Protein AF-A0A9D5GUN2-F1 (afdb_monomer)

Radius of gyration: 30.22 Å; Cα contacts (8 Å, |Δi|>4): 415; chains: 1; bounding box: 112×36×72 Å

Nearest PDB structures (foldseek):
  4fva-assembly4_D  TM=3.667E-01  e=6.840E+00  Caenorhabditis elegans
  5j3z-assembly2_B  TM=2.922E-01  e=8.217E+00  Mus musculus
  3q2b-assembly1_A  TM=2.161E-01  e=3.711E+00  Plasmodium falciparum HB3
  6gzu-assembly1_A  TM=2.449E-01  e=6.840E+00  Chlamydia abortus

Foldseek 3Di:
DDDDDDDDDDDPPFAKDKDKDQLCVLDPVLLVVLLVVDPCLPFVNVCLLVVVDPDSVCQCCPCVHSNVDMDIDIDGPVCVVVPDSVNSNVVSNVVVVVVVVVSVVQDQPDAFALEDEDDDPPVLDDDDDDDFDCDDQLNDKLCRHPQPPSVVDQQLPDPQEPDRIDRDDSQVSVVVVVCVVCVVLLVVFFPHWHKYQRPVSDWTAFRPRRDIDGARIWIWTATDDPRRLEIEIEGAHADDPVVCPVCVVVQVRQQCSQVRRDYDPPDPRHDYTYGYAQYDDPDDPSPVRRVVCCCVPRRVD

Solvent-accessible surface area (backbone atoms only — not comparable to full-atom values): 17478 Å² total; per-residue (Å²): 133,85,86,83,89,80,78,81,79,71,78,76,90,70,70,69,44,77,48,80,40,52,58,60,78,63,36,68,69,41,53,48,56,37,32,71,74,34,70,68,55,34,52,79,49,36,35,76,80,37,77,87,56,90,47,57,68,49,47,50,63,34,60,95,46,43,41,60,41,68,46,80,48,75,36,41,65,69,55,69,77,61,62,48,72,66,58,49,27,55,53,47,41,52,53,49,53,52,48,50,52,52,47,59,74,70,50,67,90,48,53,24,71,45,68,50,76,91,72,62,63,74,81,44,59,64,96,74,90,81,88,78,59,74,65,69,55,40,34,25,47,45,84,67,43,85,59,88,69,44,80,78,52,72,51,61,77,36,86,36,41,82,48,67,65,50,66,38,45,64,46,51,52,53,48,53,52,52,51,57,76,42,40,71,62,47,61,72,53,25,73,40,60,39,45,37,75,30,91,74,44,52,76,47,42,33,68,84,62,30,51,78,43,62,50,54,30,38,38,41,38,26,34,43,73,98,46,47,44,34,33,40,40,37,39,35,40,57,46,59,85,90,61,43,92,85,45,54,69,56,47,55,42,22,64,43,30,55,81,51,56,37,66,64,89,84,50,94,81,53,48,78,46,55,35,32,49,53,44,36,37,95,58,70,68,50,21,52,52,21,50,55,48,45,41,55,72,68,69,72,107

Mean predicted aligned error: 14.76 Å

Structure (mmCIF, N/CA/C/O backbone):
data_AF-A0A9D5GUN2-F1
#
_entry.id   AF-A0A9D5GUN2-F1
#
loop_
_atom_site.group_PDB
_atom_site.id
_atom_site.type_symbol
_atom_site.label_atom_id
_atom_site.label_alt_id
_atom_site.label_comp_id
_atom_site.label_asym_id
_atom_site.label_en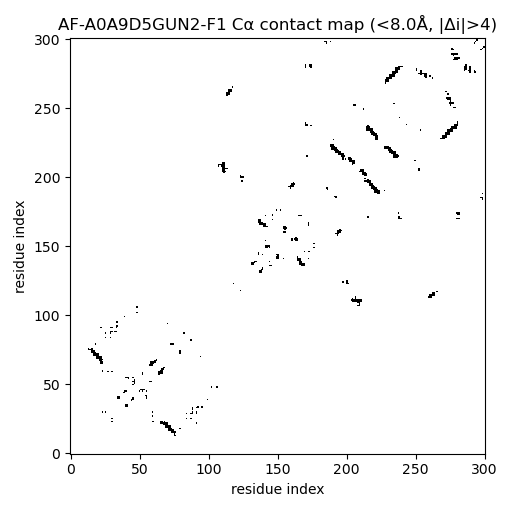tity_id
_atom_site.label_seq_id
_atom_site.pdbx_PDB_ins_code
_atom_site.Cartn_x
_atom_site.Cartn_y
_atom_site.Cartn_z
_atom_site.occupancy
_atom_site.B_iso_or_equiv
_atom_site.auth_seq_id
_atom_site.auth_comp_id
_atom_site.auth_asym_id
_atom_site.auth_atom_id
_atom_site.pdbx_PDB_model_num
ATOM 1 N N . ALA A 1 1 ? 83.223 -11.215 -42.304 1.00 36.25 1 ALA A N 1
ATOM 2 C CA . ALA A 1 1 ? 82.675 -10.290 -43.310 1.00 36.25 1 ALA A CA 1
ATOM 3 C C . ALA A 1 1 ? 81.163 -10.230 -43.120 1.00 36.25 1 ALA A C 1
ATOM 5 O O . ALA A 1 1 ? 80.550 -11.285 -43.099 1.00 36.25 1 ALA A O 1
ATOM 6 N N . PHE A 1 2 ? 80.662 -9.022 -42.832 1.00 30.98 2 PHE A N 1
ATOM 7 C CA . PHE A 1 2 ? 79.315 -8.447 -43.028 1.00 30.98 2 PHE A CA 1
ATOM 8 C C . PHE A 1 2 ? 78.184 -9.420 -43.417 1.00 30.98 2 PHE A C 1
ATOM 10 O O . PHE A 1 2 ? 78.306 -10.115 -44.414 1.00 30.98 2 PHE A O 1
ATOM 17 N N . GLY A 1 3 ? 77.107 -9.545 -42.632 1.00 30.73 3 GLY A N 1
ATOM 18 C CA . GLY A 1 3 ? 75.924 -8.655 -42.658 1.00 30.73 3 GLY A CA 1
ATOM 19 C C . GLY A 1 3 ? 74.771 -9.402 -43.366 1.00 30.73 3 GLY A C 1
ATOM 20 O O . GLY A 1 3 ? 75.035 -10.145 -44.295 1.00 30.73 3 GLY A O 1
ATOM 21 N N . GLY A 1 4 ? 73.493 -9.349 -43.001 1.00 30.69 4 GLY A N 1
ATOM 22 C CA . GLY A 1 4 ? 72.752 -8.593 -42.001 1.00 30.69 4 GLY A CA 1
ATOM 23 C C . GLY A 1 4 ? 71.454 -9.346 -41.662 1.00 30.69 4 GLY A C 1
ATOM 24 O O . GLY A 1 4 ? 71.113 -10.339 -42.302 1.00 30.69 4 GLY A O 1
ATOM 25 N N . GLY A 1 5 ? 70.786 -8.916 -40.595 1.00 35.88 5 GLY A N 1
ATOM 26 C CA . GLY A 1 5 ? 69.644 -9.624 -40.024 1.00 35.88 5 GLY A CA 1
ATOM 27 C C . GLY A 1 5 ? 68.294 -9.325 -40.669 1.00 35.88 5 GLY A C 1
ATOM 28 O O . GLY A 1 5 ? 68.140 -8.366 -41.416 1.00 35.88 5 GLY A O 1
ATOM 29 N N . GLN A 1 6 ? 67.305 -10.103 -40.236 1.00 36.72 6 GLN A N 1
ATOM 30 C CA . GLN A 1 6 ? 66.030 -9.602 -39.727 1.00 36.72 6 GLN A CA 1
ATOM 31 C C . GLN A 1 6 ? 65.620 -10.506 -38.552 1.00 36.72 6 GLN A C 1
ATOM 33 O O . GLN A 1 6 ? 65.519 -11.716 -38.746 1.00 36.72 6 GLN A O 1
ATOM 38 N N . PRO A 1 7 ? 65.423 -9.974 -37.334 1.00 43.25 7 PRO A N 1
ATOM 39 C CA . PRO A 1 7 ? 64.651 -10.665 -36.317 1.00 43.25 7 PRO A CA 1
ATOM 40 C C . PRO A 1 7 ? 63.160 -10.514 -36.632 1.00 43.25 7 PRO A C 1
ATOM 42 O O . PRO A 1 7 ? 62.722 -9.464 -37.109 1.00 43.25 7 PRO A O 1
ATOM 45 N N . ASP A 1 8 ? 62.415 -11.582 -36.360 1.00 41.88 8 ASP A N 1
ATOM 46 C CA . ASP A 1 8 ? 60.959 -11.654 -36.417 1.00 41.88 8 ASP A CA 1
ATOM 47 C C . ASP A 1 8 ? 60.299 -10.368 -35.912 1.00 41.88 8 ASP A C 1
ATOM 49 O O . ASP A 1 8 ? 60.511 -9.920 -34.781 1.00 41.88 8 ASP A O 1
ATOM 53 N N . THR A 1 9 ? 59.461 -9.774 -36.758 1.00 39.44 9 THR A N 1
ATOM 54 C CA . THR A 1 9 ? 58.562 -8.697 -36.362 1.00 39.44 9 THR A CA 1
ATOM 55 C C . THR A 1 9 ? 57.605 -9.223 -35.296 1.00 39.44 9 THR A C 1
ATOM 57 O O . THR A 1 9 ? 56.687 -9.987 -35.601 1.00 39.44 9 THR A O 1
ATOM 60 N N . GLN A 1 10 ? 57.803 -8.791 -34.050 1.00 45.34 10 GLN A N 1
ATOM 61 C CA . GLN A 1 10 ? 56.774 -8.799 -33.012 1.00 45.34 10 GLN A CA 1
ATOM 62 C C . GLN A 1 10 ? 55.453 -8.278 -33.609 1.00 45.34 10 GLN A C 1
ATOM 64 O O . GLN A 1 10 ? 55.471 -7.227 -34.261 1.00 45.34 10 GLN A O 1
ATOM 69 N N . PRO A 1 11 ? 54.307 -8.959 -33.408 1.00 51.03 11 PRO A N 1
ATOM 70 C CA . PRO A 1 11 ? 53.032 -8.389 -33.810 1.00 51.03 11 PRO A CA 1
ATOM 71 C C . PRO A 1 11 ? 52.858 -7.052 -33.074 1.00 51.03 11 PRO A C 1
ATOM 73 O O . PRO A 1 11 ? 53.209 -6.958 -31.893 1.00 51.03 11 PRO A O 1
ATOM 76 N N . PRO A 1 12 ? 52.376 -5.998 -33.752 1.00 52.03 12 PRO A N 1
ATOM 77 C CA . PRO A 1 12 ? 52.251 -4.684 -33.143 1.00 52.03 12 PRO A CA 1
ATOM 78 C C . PRO A 1 12 ? 51.383 -4.795 -31.890 1.00 52.03 12 PRO A C 1
ATOM 80 O O . PRO A 1 12 ? 50.312 -5.404 -31.923 1.00 52.03 12 PRO A O 1
ATOM 83 N N . ASN A 1 13 ? 51.855 -4.202 -30.795 1.00 57.06 13 ASN A N 1
ATOM 84 C CA . ASN A 1 13 ? 51.092 -4.024 -29.569 1.00 57.06 13 ASN A CA 1
ATOM 85 C C . ASN A 1 13 ? 49.865 -3.158 -29.896 1.00 57.06 13 ASN A C 1
ATOM 87 O O . ASN A 1 13 ? 49.953 -1.933 -29.949 1.00 57.06 13 ASN A O 1
ATOM 91 N N . ARG A 1 14 ? 48.749 -3.795 -30.252 1.00 67.94 14 ARG A N 1
ATOM 92 C CA . ARG A 1 14 ? 47.517 -3.110 -30.641 1.00 67.94 14 ARG A CA 1
ATOM 93 C C . ARG A 1 14 ? 46.618 -3.062 -29.426 1.00 67.94 14 ARG A C 1
ATOM 95 O O . ARG A 1 14 ? 46.040 -4.066 -29.029 1.00 67.94 14 ARG A O 1
ATOM 102 N N . GLU A 1 15 ? 46.533 -1.892 -28.817 1.00 86.25 15 GLU A N 1
ATOM 103 C CA . GLU A 1 15 ? 45.625 -1.676 -27.700 1.00 86.25 15 GLU A CA 1
ATOM 104 C C . GLU A 1 15 ? 44.162 -1.737 -28.181 1.00 86.25 15 GLU A C 1
ATOM 106 O O . GLU A 1 15 ? 43.855 -1.270 -29.285 1.00 86.25 15 GLU A O 1
ATOM 111 N N . PRO A 1 16 ? 43.237 -2.309 -27.388 1.00 87.19 16 PRO A N 1
ATOM 112 C CA . PRO A 1 16 ? 41.822 -2.312 -27.728 1.00 87.19 16 PRO A CA 1
ATOM 113 C C . PRO A 1 16 ? 41.247 -0.895 -27.768 1.00 87.19 16 PRO A C 1
ATOM 115 O O . PRO A 1 16 ? 41.393 -0.128 -26.814 1.00 87.19 16 PRO A O 1
ATOM 118 N N . VAL A 1 17 ? 40.512 -0.587 -28.833 1.00 91.69 17 VAL A N 1
ATOM 119 C CA . VAL A 1 17 ? 39.814 0.688 -29.030 1.00 91.69 17 VAL A CA 1
ATOM 120 C C . VAL A 1 17 ? 38.303 0.479 -28.995 1.00 91.69 17 VAL A C 1
ATOM 122 O O . VAL A 1 17 ? 37.818 -0.626 -29.232 1.00 91.69 17 VAL A O 1
ATOM 125 N N . SER A 1 18 ? 37.555 1.539 -28.702 1.00 93.06 18 SER A N 1
ATOM 126 C CA . SER A 1 18 ? 36.092 1.555 -28.799 1.00 93.06 18 SER A CA 1
ATOM 127 C C . SER A 1 18 ? 35.659 2.221 -30.102 1.00 93.06 18 SER A C 1
ATOM 129 O O . SER A 1 18 ? 36.205 3.262 -30.467 1.00 93.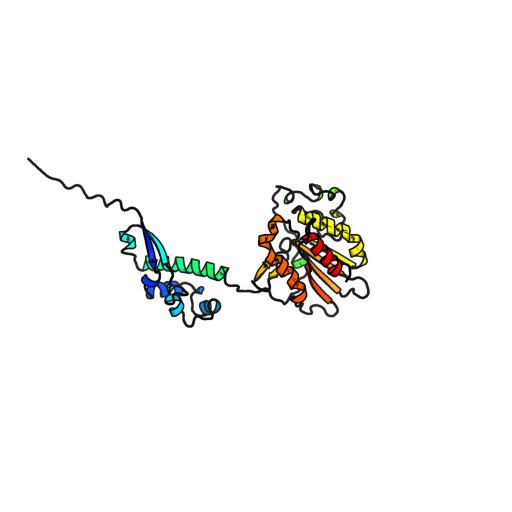06 18 SER A O 1
ATOM 131 N N . ARG A 1 19 ? 34.670 1.646 -30.792 1.00 92.62 19 ARG A N 1
ATOM 132 C CA . ARG A 1 19 ? 34.036 2.248 -31.974 1.00 92.62 19 ARG A CA 1
ATOM 133 C C . ARG A 1 19 ? 32.524 2.088 -31.921 1.00 92.62 19 ARG A C 1
ATOM 135 O O . ARG A 1 19 ? 32.021 1.069 -31.452 1.00 92.62 19 ARG A O 1
ATOM 142 N N . ASP A 1 20 ? 31.831 3.087 -32.447 1.00 93.69 20 ASP A N 1
ATOM 143 C CA . ASP A 1 20 ? 30.381 3.081 -32.572 1.00 93.69 20 ASP A CA 1
ATOM 144 C C . ASP A 1 20 ? 29.961 2.460 -33.902 1.00 93.69 20 ASP A C 1
ATOM 146 O O . ASP A 1 20 ? 30.473 2.815 -34.964 1.00 93.69 20 ASP A O 1
ATOM 150 N N . PHE A 1 21 ? 29.001 1.545 -33.836 1.00 92.56 21 PHE A N 1
ATOM 151 C CA . PHE A 1 21 ? 28.404 0.896 -34.995 1.00 92.56 21 PHE A CA 1
ATOM 152 C C . PHE A 1 21 ? 26.898 1.104 -34.970 1.00 92.56 21 PHE A C 1
ATOM 154 O O . PHE A 1 21 ? 26.253 0.869 -33.945 1.00 92.56 21 PHE A O 1
ATOM 161 N N . LYS A 1 22 ? 26.308 1.491 -36.104 1.00 92.94 22 LYS A N 1
ATOM 162 C CA . LYS A 1 22 ? 24.853 1.422 -36.240 1.00 92.94 22 LYS A CA 1
ATOM 163 C C . LYS A 1 22 ? 24.456 -0.032 -36.379 1.00 92.94 22 LYS A C 1
ATOM 165 O O . LYS A 1 22 ? 25.019 -0.765 -37.191 1.00 92.94 22 LYS A O 1
ATOM 170 N N . LEU A 1 23 ? 23.452 -0.448 -35.620 1.00 91.38 23 LEU A N 1
ATOM 171 C CA . LEU A 1 23 ? 23.030 -1.843 -35.617 1.00 91.38 23 LEU A CA 1
ATOM 172 C C . LEU A 1 23 ? 22.528 -2.283 -37.003 1.00 91.38 23 LEU A C 1
ATOM 174 O O . LEU A 1 23 ? 22.755 -3.415 -37.421 1.00 91.38 23 LEU A O 1
ATOM 178 N N . THR A 1 24 ? 21.929 -1.358 -37.761 1.00 91.50 24 THR A N 1
ATOM 179 C CA . THR A 1 24 ? 21.493 -1.561 -39.152 1.00 91.50 24 THR A CA 1
ATOM 180 C C . THR A 1 24 ? 22.620 -1.977 -40.099 1.00 91.50 24 THR A C 1
ATOM 182 O O . THR A 1 24 ? 22.364 -2.700 -41.064 1.00 91.50 24 THR A O 1
ATOM 185 N N . ASP A 1 25 ? 23.864 -1.583 -39.812 1.00 91.94 25 ASP A N 1
ATOM 186 C CA . ASP A 1 25 ? 25.030 -1.861 -40.659 1.00 91.94 25 ASP A CA 1
ATOM 187 C C . ASP A 1 25 ? 25.500 -3.320 -40.529 1.00 91.94 25 ASP A C 1
ATOM 189 O O . ASP A 1 25 ? 26.285 -3.816 -41.341 1.00 91.94 25 ASP A O 1
ATOM 193 N N . PHE A 1 26 ? 24.987 -4.061 -39.540 1.00 92.19 26 PHE A N 1
ATOM 194 C CA . PHE A 1 26 ? 25.256 -5.495 -39.401 1.00 92.19 26 PHE A CA 1
ATOM 195 C C . PHE A 1 26 ? 24.521 -6.340 -40.447 1.00 92.19 26 PHE A C 1
ATOM 197 O O . PHE A 1 26 ? 24.881 -7.498 -40.666 1.00 92.19 26 PHE A O 1
ATOM 204 N N . GLY A 1 27 ? 23.559 -5.738 -41.148 1.00 91.44 27 GLY A N 1
ATOM 205 C CA . GLY A 1 27 ? 22.837 -6.339 -42.258 1.00 91.44 27 GLY A CA 1
ATOM 206 C C . GLY A 1 27 ? 21.530 -7.000 -41.829 1.00 91.44 27 GLY A C 1
ATOM 207 O O . GLY A 1 27 ? 21.420 -7.621 -40.772 1.00 91.44 27 GLY A O 1
ATOM 208 N N . ARG A 1 28 ? 20.520 -6.905 -42.701 1.00 90.56 28 ARG A N 1
ATOM 209 C CA . ARG A 1 28 ? 19.159 -7.396 -42.424 1.00 90.56 28 ARG A CA 1
ATOM 210 C C . ARG A 1 28 ? 19.100 -8.886 -42.097 1.00 90.56 28 ARG A C 1
ATOM 212 O O . ARG A 1 28 ? 18.311 -9.264 -41.248 1.00 90.56 28 ARG A O 1
ATOM 219 N N . ALA A 1 29 ? 19.926 -9.710 -42.743 1.00 92.62 29 ALA A N 1
ATOM 220 C CA . ALA A 1 29 ? 19.955 -11.148 -42.483 1.00 92.62 29 ALA A CA 1
ATOM 221 C C . ALA A 1 29 ? 20.411 -11.463 -41.050 1.00 92.62 29 ALA A C 1
ATOM 223 O O . ALA A 1 29 ? 19.818 -12.307 -40.394 1.00 92.62 29 ALA A O 1
ATOM 224 N N . VAL A 1 30 ? 21.420 -10.748 -40.539 1.00 94.56 30 VAL A N 1
ATOM 225 C CA . VAL A 1 30 ? 21.907 -10.930 -39.163 1.00 94.56 30 VAL A CA 1
ATOM 226 C C . VAL A 1 30 ? 20.853 -10.476 -38.155 1.00 94.56 30 VAL A C 1
ATOM 228 O O . VAL A 1 30 ? 20.565 -11.205 -37.212 1.00 94.56 30 VAL A O 1
ATOM 231 N N . LEU A 1 31 ? 20.248 -9.304 -38.371 1.00 93.81 31 LEU A N 1
ATOM 232 C CA . LEU A 1 31 ? 19.215 -8.766 -37.478 1.00 93.81 31 LEU A CA 1
ATOM 233 C C . LEU A 1 31 ? 17.935 -9.607 -37.495 1.00 93.81 31 LEU A C 1
ATOM 235 O O . LEU A 1 31 ? 17.356 -9.832 -36.440 1.00 93.81 31 LEU A O 1
ATOM 239 N N . GLY A 1 32 ? 17.535 -10.108 -38.668 1.00 92.62 32 GLY A N 1
ATOM 240 C CA . GLY A 1 32 ? 16.417 -11.039 -38.814 1.00 92.62 32 GLY A CA 1
ATOM 241 C C . GLY A 1 32 ? 16.652 -12.316 -38.014 1.00 92.62 32 GLY A C 1
ATOM 242 O O . GLY A 1 32 ? 15.869 -12.620 -37.125 1.00 92.62 32 GLY A O 1
ATOM 243 N N . THR A 1 33 ? 17.796 -12.979 -38.215 1.00 94.88 33 THR A N 1
ATOM 244 C CA . THR A 1 33 ? 18.171 -14.170 -37.434 1.00 94.88 33 THR A CA 1
ATOM 245 C C . THR A 1 33 ? 18.230 -13.891 -35.928 1.00 94.88 33 THR A C 1
ATOM 247 O O . THR A 1 33 ? 17.834 -14.734 -35.127 1.00 94.88 33 THR A O 1
ATOM 250 N N . ALA A 1 34 ? 18.718 -12.715 -35.519 1.00 94.75 34 ALA A N 1
ATOM 251 C CA . ALA A 1 34 ? 18.773 -12.326 -34.111 1.00 94.75 34 ALA A CA 1
ATOM 252 C C . ALA A 1 34 ? 17.373 -12.164 -33.494 1.00 94.75 34 ALA A C 1
ATOM 254 O O . ALA A 1 34 ? 17.167 -12.572 -32.353 1.00 94.75 34 ALA A O 1
ATOM 255 N N . MET A 1 35 ? 16.432 -11.580 -34.243 1.00 94.25 35 MET A N 1
ATOM 256 C CA . MET A 1 35 ? 15.035 -11.426 -33.831 1.00 94.25 35 MET A CA 1
ATOM 257 C C . MET A 1 35 ? 14.295 -12.763 -33.817 1.00 94.25 35 MET A C 1
ATOM 259 O O . MET A 1 35 ? 13.606 -13.055 -32.848 1.00 94.25 35 MET A O 1
ATOM 263 N N . ASP A 1 36 ? 14.472 -13.601 -34.839 1.00 92.44 36 ASP A N 1
ATOM 264 C CA . ASP A 1 36 ? 13.799 -14.902 -34.934 1.00 92.44 36 ASP A CA 1
ATOM 265 C C . ASP A 1 36 ? 14.200 -15.843 -33.788 1.00 92.44 36 ASP A C 1
ATOM 267 O O . ASP A 1 36 ? 13.390 -16.648 -33.333 1.00 92.44 36 ASP A O 1
ATOM 271 N N . ALA A 1 37 ? 15.429 -15.706 -33.279 1.00 91.69 37 ALA A N 1
ATOM 272 C CA . ALA A 1 37 ? 15.938 -16.470 -32.142 1.00 91.69 37 ALA A CA 1
ATOM 273 C C . ALA A 1 37 ? 15.308 -16.095 -30.784 1.00 91.69 37 ALA A C 1
ATOM 275 O O . ALA A 1 37 ? 15.617 -16.743 -29.783 1.00 91.69 37 ALA A O 1
ATOM 276 N N . ASN A 1 38 ? 14.475 -15.051 -30.716 1.00 89.19 38 ASN A N 1
ATOM 277 C CA . ASN A 1 38 ? 13.824 -14.606 -29.488 1.00 89.19 38 ASN A CA 1
ATOM 278 C C . ASN A 1 38 ? 12.343 -14.292 -29.740 1.00 89.19 38 ASN A C 1
ATOM 280 O O . ASN A 1 38 ? 12.009 -13.304 -30.396 1.00 89.19 38 ASN A O 1
ATOM 284 N N . ASP A 1 39 ? 11.463 -15.095 -29.138 1.00 89.25 39 ASP A N 1
ATOM 285 C CA . ASP A 1 39 ? 10.010 -15.013 -29.304 1.00 89.25 39 ASP A CA 1
ATOM 286 C C . ASP A 1 39 ? 9.444 -13.608 -29.047 1.00 89.25 39 ASP A C 1
ATOM 288 O O . ASP A 1 39 ? 8.482 -13.210 -29.702 1.00 89.25 39 ASP A O 1
ATOM 292 N N . PHE A 1 40 ? 10.044 -12.811 -28.153 1.00 87.12 40 PHE A N 1
ATOM 293 C CA . PHE A 1 40 ? 9.620 -11.427 -27.906 1.00 87.12 40 PHE A CA 1
ATOM 294 C C . PHE A 1 40 ? 9.600 -10.579 -29.190 1.00 87.12 40 PHE A C 1
ATOM 296 O O . PHE A 1 40 ? 8.712 -9.746 -29.379 1.00 87.12 40 PHE A O 1
ATOM 303 N N . PHE A 1 41 ? 10.555 -10.814 -30.094 1.00 91.31 41 PHE A N 1
ATOM 304 C CA . PHE A 1 41 ? 10.712 -10.068 -31.341 1.00 91.31 41 PHE A CA 1
ATOM 305 C C . PHE A 1 41 ? 9.927 -10.661 -32.517 1.00 91.31 41 PHE A C 1
ATOM 307 O O . PHE A 1 41 ? 9.967 -10.112 -33.622 1.00 91.31 41 PHE A O 1
ATOM 314 N N . HIS A 1 42 ? 9.169 -11.741 -32.310 1.00 90.94 42 HIS A N 1
ATOM 315 C CA . HIS A 1 42 ? 8.225 -12.216 -33.318 1.00 90.94 42 HIS A CA 1
ATOM 316 C C . HIS A 1 42 ? 7.093 -11.203 -33.482 1.00 90.94 42 HIS A C 1
ATOM 318 O O . HIS A 1 42 ? 6.624 -10.599 -32.518 1.00 90.94 42 HIS A O 1
ATOM 324 N N . PHE A 1 43 ? 6.619 -11.017 -34.716 1.00 87.62 43 PHE A N 1
ATOM 325 C CA . PHE A 1 43 ? 5.702 -9.920 -35.040 1.00 87.62 43 PHE A CA 1
ATOM 326 C C . PHE A 1 43 ? 4.421 -9.902 -34.191 1.00 87.62 43 PHE A C 1
ATOM 328 O O . PHE A 1 43 ? 3.961 -8.833 -33.795 1.00 87.62 43 PHE A O 1
ATOM 335 N N . VAL A 1 44 ? 3.866 -11.081 -33.891 1.00 84.25 44 VAL A N 1
ATOM 336 C CA . VAL A 1 44 ? 2.669 -11.223 -33.048 1.00 84.25 44 VAL A CA 1
ATOM 337 C C . VAL A 1 44 ? 2.894 -10.609 -31.664 1.00 84.25 44 VAL A C 1
ATOM 339 O O . VAL A 1 44 ? 2.029 -9.884 -31.183 1.00 84.25 44 VAL A O 1
ATOM 342 N N . ASN A 1 45 ? 4.069 -10.833 -31.072 1.00 81.25 45 ASN A N 1
ATOM 343 C CA . ASN A 1 45 ? 4.422 -10.334 -29.745 1.00 81.25 45 ASN A CA 1
ATOM 344 C C . ASN A 1 45 ? 4.831 -8.858 -29.789 1.00 81.25 45 ASN A C 1
ATOM 346 O O . ASN A 1 45 ? 4.355 -8.068 -28.979 1.00 81.25 45 ASN A O 1
ATOM 350 N N . LEU A 1 46 ? 5.613 -8.443 -30.792 1.00 84.38 46 LEU A N 1
ATOM 351 C CA . LEU A 1 46 ? 5.970 -7.033 -30.985 1.00 84.38 46 LEU A CA 1
ATOM 352 C C . LEU A 1 46 ? 4.748 -6.125 -31.098 1.00 84.38 46 LEU A C 1
ATOM 354 O O . LEU A 1 46 ? 4.766 -5.020 -30.567 1.00 84.38 46 LEU A O 1
ATOM 358 N N . ARG A 1 47 ? 3.681 -6.577 -31.763 1.00 80.88 47 ARG A N 1
ATOM 359 C CA . ARG A 1 47 ? 2.450 -5.794 -31.916 1.00 80.88 47 ARG A CA 1
ATOM 360 C C . ARG A 1 47 ? 1.759 -5.507 -30.577 1.00 80.88 47 ARG A C 1
ATOM 362 O O . ARG A 1 47 ? 1.109 -4.471 -30.460 1.00 80.88 47 ARG A O 1
ATOM 369 N N . SER A 1 48 ? 1.918 -6.379 -29.581 1.00 78.19 48 SER A N 1
ATOM 370 C CA . SER A 1 48 ? 1.383 -6.163 -28.230 1.00 78.19 48 SER A CA 1
ATOM 371 C C . SER A 1 48 ? 2.077 -4.998 -27.519 1.00 78.19 48 SER A C 1
ATOM 373 O O . SER A 1 48 ? 1.418 -4.231 -26.825 1.00 78.19 48 SER A O 1
ATOM 375 N N . TYR A 1 49 ? 3.383 -4.823 -27.740 1.00 77.94 49 TYR A N 1
ATOM 376 C CA . TYR A 1 49 ? 4.178 -3.749 -27.128 1.00 77.94 49 TYR A CA 1
ATOM 377 C C . TYR A 1 49 ? 4.246 -2.478 -27.988 1.00 77.94 49 TYR A C 1
ATOM 379 O O . TYR A 1 49 ? 4.377 -1.373 -27.468 1.00 77.94 49 TYR A O 1
ATOM 387 N N . PHE A 1 50 ? 4.120 -2.616 -29.309 1.00 83.00 50 PHE A N 1
ATOM 388 C CA . PHE A 1 50 ? 4.205 -1.529 -30.282 1.00 83.00 50 PHE A CA 1
ATOM 389 C C . PHE A 1 50 ? 2.985 -1.553 -31.224 1.00 83.00 50 PHE A C 1
ATOM 391 O O . PHE A 1 50 ? 3.097 -1.996 -32.368 1.00 83.00 50 PHE A O 1
ATOM 398 N N . PRO A 1 51 ? 1.810 -1.042 -30.801 1.00 78.00 51 PRO A N 1
ATOM 399 C CA . PRO A 1 51 ? 0.558 -1.181 -31.561 1.00 78.00 51 PRO A CA 1
ATOM 400 C C . PRO A 1 51 ? 0.557 -0.499 -32.936 1.00 78.00 51 PRO A C 1
ATOM 402 O O . PRO A 1 51 ? -0.218 -0.874 -33.813 1.00 78.00 51 PRO A O 1
ATOM 405 N N . GLN A 1 52 ? 1.419 0.506 -33.122 1.00 81.31 52 GLN A N 1
ATOM 406 C CA . GLN A 1 52 ? 1.587 1.246 -34.380 1.00 81.31 52 GLN A CA 1
ATOM 407 C C . GLN A 1 52 ? 2.529 0.540 -35.375 1.00 81.31 52 GLN A C 1
ATOM 409 O O . GLN A 1 52 ? 2.730 1.025 -36.488 1.00 81.31 52 GLN A O 1
ATOM 414 N N . LEU A 1 53 ? 3.127 -0.593 -34.990 1.00 85.62 53 LEU A N 1
ATOM 415 C CA . LEU A 1 53 ? 4.038 -1.354 -35.836 1.00 85.62 53 LEU A CA 1
ATOM 416 C C . LEU A 1 53 ? 3.251 -2.217 -36.836 1.00 85.62 53 LEU A C 1
ATOM 418 O O . LEU A 1 53 ? 2.543 -3.145 -36.445 1.00 85.62 53 LEU A O 1
ATOM 422 N N . ALA A 1 54 ? 3.405 -1.957 -38.137 1.00 86.00 54 ALA A N 1
ATOM 423 C CA . ALA A 1 54 ? 2.670 -2.679 -39.182 1.00 86.00 54 ALA A CA 1
ATOM 424 C C . ALA A 1 54 ? 3.372 -3.966 -39.656 1.00 86.00 54 ALA A C 1
ATOM 426 O O . ALA A 1 54 ? 2.718 -4.844 -40.215 1.00 86.00 54 ALA A O 1
ATOM 427 N N . ALA A 1 55 ? 4.690 -4.089 -39.451 1.00 87.62 55 ALA A N 1
ATOM 428 C CA . ALA A 1 55 ? 5.463 -5.288 -39.791 1.00 87.62 55 ALA A CA 1
ATOM 429 C C . ALA A 1 55 ? 6.761 -5.394 -38.970 1.00 87.62 55 ALA A C 1
ATOM 431 O O . ALA A 1 55 ? 7.364 -4.378 -38.626 1.00 87.62 55 ALA A O 1
ATOM 432 N N . ALA A 1 56 ? 7.269 -6.614 -38.749 1.00 86.12 56 ALA A N 1
ATOM 433 C CA . ALA A 1 56 ? 8.555 -6.832 -38.067 1.00 86.12 56 ALA A CA 1
ATOM 434 C C . ALA A 1 56 ? 9.741 -6.161 -38.785 1.00 86.12 56 ALA A C 1
ATOM 436 O O . ALA A 1 56 ? 10.660 -5.658 -38.146 1.00 86.12 56 ALA A O 1
ATOM 437 N N . SER A 1 57 ? 9.698 -6.066 -40.117 1.00 87.25 57 SER A N 1
ATOM 438 C CA . SER A 1 57 ? 10.724 -5.358 -40.891 1.00 87.25 57 SER A CA 1
ATOM 439 C C . SER A 1 57 ? 10.809 -3.869 -40.541 1.00 87.25 57 SER A C 1
ATOM 441 O O . SER A 1 57 ? 11.907 -3.313 -40.548 1.00 87.25 57 SER A O 1
ATOM 443 N N . GLN A 1 58 ? 9.690 -3.233 -40.170 1.00 89.94 58 GLN A N 1
ATOM 444 C CA . GLN A 1 58 ? 9.676 -1.832 -39.742 1.00 89.94 58 GLN A CA 1
ATOM 445 C C . GLN A 1 58 ? 10.416 -1.634 -38.420 1.00 89.94 58 GLN A C 1
ATOM 447 O O . GLN A 1 58 ? 11.081 -0.613 -38.259 1.00 89.94 58 GLN A O 1
ATOM 452 N N . PHE A 1 59 ? 10.372 -2.621 -37.521 1.00 89.81 59 PHE A N 1
ATOM 453 C CA . PHE A 1 59 ? 11.089 -2.575 -36.246 1.00 89.81 59 PHE A CA 1
ATOM 454 C C . PHE A 1 59 ? 12.605 -2.484 -36.461 1.00 89.81 59 PHE A C 1
ATOM 456 O O . PHE A 1 59 ? 13.294 -1.782 -35.729 1.00 89.81 59 PHE A O 1
ATOM 463 N N . ILE A 1 60 ? 13.112 -3.130 -37.518 1.00 89.81 60 ILE A N 1
ATOM 464 C CA . ILE A 1 60 ? 14.522 -3.070 -37.922 1.00 89.81 60 ILE A CA 1
ATOM 465 C C . ILE A 1 60 ? 14.853 -1.741 -38.613 1.00 89.81 60 ILE A C 1
ATOM 467 O O . ILE A 1 60 ? 15.917 -1.170 -38.387 1.00 89.81 60 ILE A O 1
ATOM 471 N N . THR A 1 61 ? 13.980 -1.263 -39.504 1.00 85.62 61 THR A N 1
ATOM 472 C CA . THR A 1 61 ? 14.336 -0.181 -40.438 1.00 85.62 61 THR A CA 1
ATOM 473 C C . THR A 1 61 ? 13.985 1.224 -39.966 1.00 85.62 61 THR A C 1
ATOM 475 O O . THR A 1 61 ? 14.600 2.179 -40.431 1.00 85.62 61 THR A O 1
ATOM 478 N N . PHE A 1 62 ? 12.972 1.392 -39.115 1.00 88.31 62 PHE A N 1
ATOM 479 C CA . PHE A 1 62 ? 12.507 2.725 -38.731 1.00 88.31 62 PHE A CA 1
ATOM 480 C C . PHE A 1 62 ? 13.345 3.291 -37.588 1.00 88.31 62 PHE A C 1
ATOM 482 O O . PHE A 1 62 ? 13.643 2.602 -36.614 1.00 88.31 62 PHE A O 1
ATOM 489 N N . GLY A 1 63 ? 13.679 4.581 -37.687 1.00 84.75 63 GLY A N 1
ATOM 490 C CA . GLY A 1 63 ? 14.481 5.289 -36.684 1.00 84.75 63 GLY A CA 1
ATOM 491 C C . GLY A 1 63 ? 13.822 5.382 -35.305 1.00 84.75 63 GLY A C 1
ATOM 492 O O . GLY A 1 63 ? 14.530 5.509 -34.316 1.00 84.75 63 GLY A O 1
ATOM 493 N N . ALA A 1 64 ? 12.494 5.264 -35.224 1.00 82.94 64 ALA A N 1
ATOM 494 C CA . ALA A 1 64 ? 11.768 5.188 -33.954 1.00 82.94 64 ALA A CA 1
ATOM 495 C C . ALA A 1 64 ? 12.010 3.870 -33.183 1.00 82.94 64 ALA A C 1
ATOM 497 O O . ALA A 1 64 ? 11.635 3.773 -32.019 1.00 82.94 64 ALA A O 1
ATOM 498 N N . TYR A 1 65 ? 12.617 2.867 -33.829 1.00 87.06 65 TYR A N 1
ATOM 499 C CA . TYR A 1 65 ? 12.924 1.549 -33.270 1.00 87.06 65 TYR A CA 1
ATOM 500 C C . TYR A 1 65 ? 14.425 1.244 -33.450 1.00 87.06 65 TYR A C 1
ATOM 502 O O . TYR A 1 65 ? 15.265 2.103 -33.187 1.00 87.06 65 TYR A O 1
ATOM 510 N N . LEU A 1 66 ? 14.800 0.051 -33.934 1.00 87.69 66 LEU A N 1
ATOM 511 C CA . LEU A 1 66 ? 16.209 -0.333 -34.106 1.00 87.69 66 LEU A CA 1
ATOM 512 C C . LEU A 1 66 ? 16.959 0.510 -35.143 1.00 87.69 66 LEU A C 1
ATOM 514 O O . LEU A 1 66 ? 18.188 0.537 -35.122 1.00 87.69 66 LEU A O 1
ATOM 518 N N . GLY A 1 67 ? 16.252 1.208 -36.038 1.00 86.56 67 GLY A N 1
ATOM 519 C CA . GLY A 1 67 ? 16.861 1.948 -37.143 1.00 86.56 67 GLY A CA 1
ATOM 520 C C . GLY A 1 67 ? 17.773 3.103 -36.717 1.00 86.56 67 GLY A C 1
ATOM 521 O O . GLY A 1 67 ? 18.578 3.563 -37.524 1.00 86.56 67 GLY A O 1
ATOM 522 N N . SER A 1 68 ? 17.670 3.576 -35.470 1.00 88.56 68 SER A N 1
ATOM 523 C CA . SER A 1 68 ? 18.554 4.606 -34.898 1.00 88.56 68 SER A CA 1
ATOM 524 C C . SER A 1 68 ? 19.543 4.063 -33.859 1.00 88.56 68 SER A C 1
ATOM 526 O O . SER A 1 68 ? 20.398 4.809 -33.378 1.00 88.56 68 SER A O 1
ATOM 528 N N . VAL A 1 69 ? 19.466 2.770 -33.522 1.00 91.12 69 VAL A N 1
ATOM 529 C CA . VAL A 1 69 ? 20.270 2.179 -32.448 1.00 91.12 69 VAL A CA 1
ATOM 530 C C . VAL A 1 69 ? 21.736 2.104 -32.858 1.00 91.12 69 VAL A C 1
ATOM 532 O O . VAL A 1 69 ? 22.102 1.518 -33.881 1.00 91.12 69 VAL A O 1
ATOM 535 N N . THR A 1 70 ? 22.581 2.682 -32.009 1.00 92.94 70 THR A N 1
ATOM 536 C CA . THR A 1 70 ? 24.039 2.657 -32.132 1.00 92.94 70 THR A CA 1
ATOM 537 C C . THR A 1 70 ? 24.625 1.923 -30.933 1.00 92.94 70 THR A C 1
ATOM 539 O O . THR A 1 70 ? 24.177 2.110 -29.804 1.00 92.94 70 THR A O 1
ATOM 542 N N . VAL A 1 71 ? 25.610 1.066 -31.182 1.00 92.19 71 VAL A N 1
ATOM 543 C CA . VAL A 1 71 ? 26.285 0.248 -30.174 1.00 92.19 71 VAL A CA 1
ATOM 544 C C . VAL A 1 71 ? 27.776 0.563 -30.169 1.00 92.19 71 VAL A C 1
ATOM 546 O O . VAL A 1 71 ? 28.428 0.531 -31.211 1.00 92.19 71 VAL A O 1
ATOM 549 N N . ASN A 1 72 ? 28.316 0.833 -28.981 1.00 93.94 72 ASN A N 1
ATOM 550 C CA . ASN A 1 72 ? 29.751 0.973 -28.771 1.00 93.94 72 ASN A CA 1
ATOM 551 C C . ASN A 1 72 ? 30.374 -0.412 -28.555 1.00 93.94 72 ASN A C 1
ATOM 553 O O . ASN A 1 72 ? 29.996 -1.128 -27.626 1.00 93.94 72 ASN A O 1
ATOM 557 N N . VAL A 1 73 ? 31.324 -0.792 -29.407 1.00 91.94 73 VAL A N 1
ATOM 558 C CA . VAL A 1 73 ? 32.029 -2.076 -29.328 1.00 91.94 73 VAL A CA 1
ATOM 559 C C . VAL A 1 73 ? 33.506 -1.817 -29.075 1.00 91.94 73 VAL A C 1
ATOM 561 O O . VAL A 1 73 ? 34.141 -1.044 -29.795 1.00 91.94 73 VAL A O 1
ATOM 564 N N . ARG A 1 74 ? 34.061 -2.484 -28.059 1.00 91.69 74 ARG A N 1
ATOM 565 C CA . ARG A 1 74 ? 35.483 -2.417 -27.712 1.00 91.69 74 ARG A CA 1
ATOM 566 C C . ARG A 1 74 ? 36.209 -3.673 -28.187 1.00 91.69 74 ARG A C 1
ATOM 568 O O . ARG A 1 74 ? 35.787 -4.778 -27.860 1.00 91.69 74 ARG A O 1
ATOM 575 N N . GLY A 1 75 ? 37.311 -3.510 -28.912 1.00 90.38 75 GLY A N 1
ATOM 576 C CA . GLY A 1 75 ? 38.095 -4.625 -29.446 1.00 90.38 75 GLY A CA 1
ATOM 577 C C . GLY A 1 75 ? 39.391 -4.177 -30.114 1.00 90.38 75 GLY A C 1
ATOM 578 O O . GLY A 1 75 ? 39.691 -2.983 -30.176 1.00 90.38 75 GLY A O 1
ATOM 579 N N . LEU A 1 76 ? 40.178 -5.133 -30.608 1.00 91.00 76 LEU A N 1
ATOM 580 C CA . LEU A 1 76 ? 41.363 -4.821 -31.408 1.00 91.00 76 LEU A CA 1
ATOM 581 C C . LEU A 1 76 ? 40.935 -4.176 -32.738 1.00 91.00 76 LEU A C 1
ATOM 583 O O . LEU A 1 76 ? 39.941 -4.618 -33.315 1.00 91.00 76 LEU A O 1
ATOM 587 N N . PRO A 1 77 ? 41.669 -3.175 -33.262 1.00 88.00 77 PRO A N 1
ATOM 588 C CA . PRO A 1 77 ? 41.301 -2.491 -34.503 1.00 88.00 77 PRO A CA 1
ATOM 589 C C . PRO A 1 77 ? 40.961 -3.440 -35.664 1.00 88.00 77 PRO A C 1
ATOM 591 O O . PRO A 1 77 ? 39.893 -3.312 -36.255 1.00 88.00 77 PRO A O 1
ATOM 594 N N . ASP A 1 78 ? 41.806 -4.444 -35.914 1.00 86.75 78 ASP A N 1
ATOM 595 C CA . ASP A 1 78 ? 41.611 -5.419 -36.995 1.00 86.75 78 ASP A CA 1
ATOM 596 C C . ASP A 1 78 ? 40.350 -6.280 -36.818 1.00 86.75 78 ASP A C 1
ATOM 598 O O . ASP A 1 78 ? 39.688 -6.602 -37.806 1.00 86.75 78 ASP A O 1
ATOM 602 N N . ASP A 1 79 ? 39.996 -6.630 -35.577 1.00 86.88 79 ASP A N 1
ATOM 603 C CA . ASP A 1 79 ? 38.797 -7.421 -35.270 1.00 86.88 79 ASP A CA 1
ATOM 604 C C . ASP A 1 79 ? 37.524 -6.590 -35.464 1.00 86.88 79 ASP A C 1
ATOM 606 O O . ASP A 1 79 ? 36.501 -7.101 -35.922 1.00 86.88 79 ASP A O 1
ATOM 610 N N . LEU A 1 80 ? 37.593 -5.291 -35.150 1.00 87.12 80 LEU A N 1
ATOM 611 C CA . LEU A 1 80 ? 36.501 -4.346 -35.383 1.00 87.12 80 LEU A CA 1
ATOM 612 C C . LEU A 1 80 ? 36.287 -4.086 -36.881 1.00 87.12 80 LEU A C 1
ATOM 614 O O . LEU A 1 80 ? 35.145 -3.941 -37.314 1.00 87.12 80 LEU A O 1
ATOM 618 N N . ASP A 1 81 ? 37.363 -4.062 -37.672 1.00 86.25 81 ASP A N 1
ATOM 619 C CA . ASP A 1 81 ? 37.303 -3.900 -39.130 1.00 86.25 81 ASP A CA 1
ATOM 620 C C . ASP A 1 81 ? 36.804 -5.169 -39.846 1.00 86.25 81 ASP A C 1
ATOM 622 O O . ASP A 1 81 ? 36.165 -5.084 -40.897 1.00 86.25 81 ASP A O 1
ATOM 626 N N . LYS A 1 82 ? 37.058 -6.356 -39.275 1.00 89.62 82 LYS A N 1
ATOM 627 C CA . LYS A 1 82 ? 36.737 -7.664 -39.875 1.00 89.62 82 LYS A CA 1
ATOM 628 C C . LYS A 1 82 ? 35.767 -8.495 -39.034 1.00 89.62 82 LYS A C 1
ATOM 630 O O . LYS A 1 82 ? 35.899 -9.717 -38.959 1.00 89.62 82 LYS A O 1
ATOM 635 N N . MET A 1 83 ? 34.760 -7.855 -38.437 1.00 90.75 83 MET A N 1
ATOM 636 C CA . MET A 1 83 ? 33.747 -8.574 -37.662 1.00 90.75 83 MET A CA 1
ATOM 637 C C . MET A 1 83 ? 33.051 -9.652 -38.499 1.00 90.75 83 MET A C 1
ATOM 639 O O . MET A 1 83 ? 32.421 -9.376 -39.527 1.00 90.75 83 MET A O 1
ATOM 643 N N . THR A 1 84 ? 33.105 -10.884 -38.004 1.00 92.81 84 THR A N 1
ATOM 644 C CA . THR A 1 84 ? 32.410 -12.029 -38.595 1.00 92.81 84 THR A CA 1
ATOM 645 C C . THR A 1 84 ? 30.893 -11.904 -38.428 1.00 92.81 84 THR A C 1
ATOM 647 O O . THR A 1 84 ? 30.397 -11.238 -37.517 1.00 92.81 84 THR A O 1
ATOM 650 N N . ALA A 1 85 ? 30.125 -12.599 -39.273 1.00 92.44 85 ALA A N 1
ATOM 651 C CA . ALA A 1 85 ? 28.665 -12.640 -39.153 1.00 92.44 85 ALA A CA 1
ATOM 652 C C . ALA A 1 85 ? 28.199 -13.159 -37.779 1.00 92.44 85 ALA A C 1
ATOM 654 O O . ALA A 1 85 ? 27.210 -12.668 -37.243 1.00 92.44 85 ALA A O 1
ATOM 655 N N . ARG A 1 86 ? 28.945 -14.102 -37.185 1.00 92.88 86 ARG A N 1
ATOM 656 C CA . ARG A 1 86 ? 28.666 -14.636 -35.846 1.00 92.88 86 ARG A CA 1
ATOM 657 C C . ARG A 1 86 ? 28.844 -13.577 -34.758 1.00 92.88 86 ARG A C 1
ATOM 659 O O . ARG A 1 86 ? 27.945 -13.400 -33.954 1.00 92.88 86 ARG A O 1
ATOM 666 N N . GLN A 1 87 ? 29.940 -12.819 -34.783 1.00 93.06 87 GLN A N 1
ATOM 667 C CA . GLN A 1 87 ? 30.155 -11.731 -33.819 1.00 93.06 87 GLN A CA 1
ATOM 668 C C . GLN A 1 87 ? 29.080 -10.644 -33.938 1.00 93.06 87 GLN A C 1
ATOM 670 O O . GLN A 1 87 ? 28.566 -10.166 -32.931 1.00 93.06 87 GLN A O 1
ATOM 675 N N . LYS A 1 88 ? 28.687 -10.287 -35.168 1.00 95.19 88 LYS A N 1
ATOM 676 C CA . LYS A 1 88 ? 27.582 -9.345 -35.404 1.00 95.19 88 LYS A CA 1
ATOM 677 C C . LYS A 1 88 ? 26.255 -9.870 -34.847 1.00 95.19 88 LYS A C 1
ATOM 679 O O . LYS A 1 88 ? 25.499 -9.097 -34.264 1.00 95.19 88 LYS A O 1
ATOM 684 N N . LEU A 1 89 ? 25.989 -11.171 -35.000 1.00 95.56 89 LEU A N 1
ATOM 685 C CA . LEU A 1 89 ? 24.812 -11.833 -34.435 1.00 95.56 89 LEU A CA 1
ATOM 686 C C . LEU A 1 89 ? 24.826 -11.793 -32.902 1.00 95.56 89 LEU A C 1
ATOM 688 O O . LEU A 1 89 ? 23.827 -11.396 -32.310 1.00 95.56 89 LEU A O 1
ATOM 692 N N . ASP A 1 90 ? 25.954 -12.124 -32.271 1.00 93.69 90 ASP A N 1
ATOM 693 C CA . ASP A 1 90 ? 26.096 -12.119 -30.809 1.00 93.69 90 ASP A CA 1
ATOM 694 C C . ASP A 1 90 ? 25.850 -10.714 -30.224 1.00 93.69 90 ASP A C 1
ATOM 696 O O . ASP A 1 90 ? 25.130 -10.556 -29.232 1.00 93.69 90 ASP A O 1
ATOM 700 N N . ILE A 1 91 ? 26.389 -9.672 -30.871 1.00 94.25 91 ILE A N 1
ATOM 701 C CA . ILE A 1 91 ? 26.157 -8.273 -30.479 1.00 94.25 91 ILE A CA 1
ATOM 702 C C . ILE A 1 91 ? 24.681 -7.899 -30.665 1.00 94.25 91 ILE A C 1
ATOM 704 O O . ILE A 1 91 ? 24.080 -7.320 -29.760 1.00 94.25 91 ILE A O 1
ATOM 708 N N . ALA A 1 92 ? 24.072 -8.250 -31.802 1.00 95.19 92 ALA A N 1
ATOM 709 C CA . ALA A 1 92 ? 22.656 -7.981 -32.051 1.00 95.19 92 ALA A CA 1
ATOM 710 C C . ALA A 1 92 ? 21.758 -8.657 -31.003 1.00 95.19 92 ALA A C 1
ATOM 712 O O . ALA A 1 92 ? 20.885 -8.006 -30.437 1.00 95.19 92 ALA A O 1
ATOM 713 N N . GLN A 1 93 ? 22.015 -9.923 -30.667 1.00 94.75 93 GLN A N 1
ATOM 714 C CA . GLN A 1 93 ? 21.287 -10.648 -29.621 1.00 94.75 93 GLN A CA 1
ATOM 715 C C . GLN A 1 93 ? 21.474 -10.022 -28.235 1.00 94.75 93 GLN A C 1
ATOM 717 O O . GLN A 1 93 ? 20.531 -9.969 -27.444 1.00 94.75 93 GLN A O 1
ATOM 722 N N . TYR A 1 94 ? 22.674 -9.532 -27.913 1.00 93.62 94 TYR A N 1
ATOM 723 C CA . TYR A 1 94 ? 22.900 -8.794 -26.672 1.00 93.62 94 TYR A CA 1
ATOM 724 C C . TYR A 1 94 ? 22.046 -7.524 -26.608 1.00 93.62 94 TYR A C 1
ATOM 726 O O . TYR A 1 94 ? 21.315 -7.337 -25.635 1.00 93.62 94 TYR A O 1
ATOM 734 N N . VAL A 1 95 ? 22.087 -6.694 -27.653 1.00 93.31 95 VAL A N 1
ATOM 735 C CA . VAL A 1 95 ? 21.308 -5.449 -27.731 1.00 93.31 95 VAL A CA 1
ATOM 736 C C . VAL A 1 95 ? 19.808 -5.735 -27.653 1.00 93.31 95 VAL A C 1
ATOM 738 O O . VAL A 1 95 ? 19.107 -5.103 -26.868 1.00 93.31 95 VAL A O 1
ATOM 741 N N . LEU A 1 96 ? 19.321 -6.735 -28.391 1.00 92.81 96 LEU A N 1
ATOM 742 C CA . LEU A 1 96 ? 17.918 -7.146 -28.362 1.00 92.81 96 LEU A CA 1
ATOM 743 C C . LEU A 1 96 ? 17.472 -7.593 -26.964 1.00 92.81 96 LEU A C 1
ATOM 745 O O . LEU A 1 96 ? 16.410 -7.179 -26.520 1.00 92.81 96 LEU A O 1
ATOM 749 N N . ARG A 1 97 ? 18.289 -8.340 -26.209 1.00 91.38 97 ARG A N 1
ATOM 750 C CA . ARG A 1 97 ? 17.960 -8.686 -24.810 1.00 91.38 97 ARG A CA 1
AT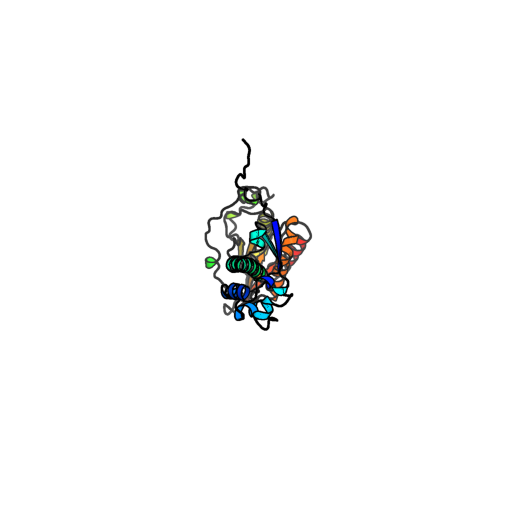OM 751 C C . ARG A 1 97 ? 17.873 -7.465 -23.893 1.00 91.38 97 ARG A C 1
ATOM 753 O O . ARG A 1 97 ? 17.033 -7.436 -22.998 1.00 91.38 97 ARG A O 1
ATOM 760 N N . GLN A 1 98 ? 18.727 -6.460 -24.096 1.00 88.56 98 GLN A N 1
ATOM 761 C CA . GLN A 1 98 ? 18.645 -5.211 -23.328 1.00 88.56 98 GLN A CA 1
ATOM 762 C C . GLN A 1 98 ? 17.369 -4.434 -23.667 1.00 88.56 98 GLN A C 1
ATOM 764 O O . GLN A 1 98 ? 16.694 -3.951 -22.762 1.00 88.56 98 GLN A O 1
ATOM 769 N N . ILE A 1 99 ? 17.009 -4.371 -24.953 1.00 87.75 99 ILE A N 1
ATOM 770 C CA . ILE A 1 99 ? 15.768 -3.741 -25.415 1.00 87.75 99 ILE A CA 1
ATOM 771 C C . ILE A 1 99 ? 14.555 -4.486 -24.868 1.00 87.75 99 ILE A C 1
ATOM 773 O O . ILE A 1 99 ? 13.676 -3.848 -24.313 1.00 87.75 99 ILE A O 1
ATOM 777 N N . GLU A 1 100 ? 14.514 -5.814 -24.960 1.00 85.94 100 GLU A N 1
ATOM 778 C CA . GLU A 1 100 ? 13.441 -6.625 -24.379 1.00 85.94 100 GLU A CA 1
ATOM 779 C C . GLU A 1 100 ? 13.288 -6.352 -22.879 1.00 85.94 100 GLU A C 1
ATOM 781 O O . GLU A 1 100 ? 12.179 -6.123 -22.414 1.00 85.94 100 GLU A O 1
ATOM 786 N N . SER A 1 101 ? 14.389 -6.343 -22.124 1.00 76.44 101 SER A N 1
ATOM 787 C CA . SER A 1 101 ? 14.367 -6.056 -20.685 1.00 76.44 101 SER A CA 1
ATOM 788 C C . SER A 1 101 ? 13.841 -4.647 -20.386 1.00 76.44 101 SER A C 1
ATOM 790 O O . SER A 1 101 ? 13.003 -4.475 -19.501 1.00 76.44 101 SER A O 1
ATOM 792 N N . GLY A 1 102 ? 14.285 -3.644 -21.151 1.00 77.44 102 GLY A N 1
ATOM 793 C CA . 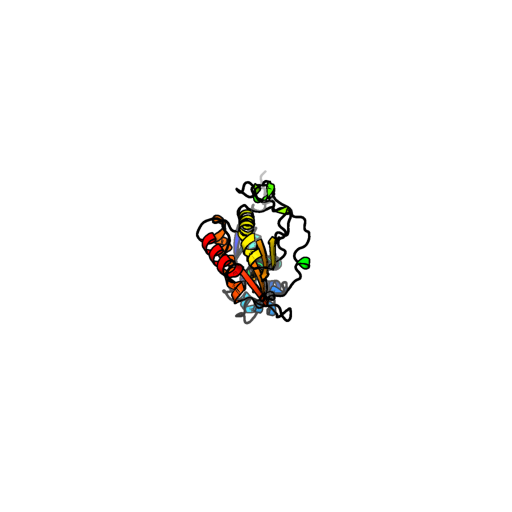GLY A 1 102 ? 13.801 -2.267 -21.040 1.00 77.44 102 GLY A CA 1
ATOM 794 C C . GLY A 1 102 ? 12.316 -2.153 -21.373 1.00 77.44 102 GLY A C 1
ATOM 795 O O . GLY A 1 102 ? 11.548 -1.620 -20.578 1.00 77.44 102 GLY A O 1
ATOM 796 N N . VAL A 1 103 ? 11.892 -2.749 -22.489 1.00 78.81 103 VAL A N 1
ATOM 797 C CA . VAL A 1 103 ? 10.494 -2.749 -22.918 1.00 78.81 103 VAL A CA 1
ATOM 798 C C . VAL A 1 103 ? 9.633 -3.494 -21.915 1.00 78.81 103 VAL A C 1
ATOM 800 O O . VAL A 1 103 ? 8.650 -2.922 -21.497 1.00 78.81 103 VAL A O 1
ATOM 803 N N . LYS A 1 104 ? 10.000 -4.689 -21.440 1.00 70.56 104 LYS A N 1
ATOM 804 C CA . LYS A 1 104 ? 9.230 -5.428 -20.420 1.00 70.56 104 LYS A CA 1
ATOM 805 C C . LYS A 1 104 ? 9.121 -4.683 -19.092 1.00 70.56 104 LYS A C 1
ATOM 807 O O . LYS A 1 104 ? 8.123 -4.815 -18.392 1.00 70.56 104 LYS A O 1
ATOM 812 N N . ARG A 1 105 ? 10.145 -3.906 -18.733 1.00 66.38 105 ARG A N 1
ATOM 813 C CA . ARG A 1 105 ? 10.126 -3.049 -17.542 1.00 66.38 105 ARG A CA 1
ATOM 814 C C . ARG A 1 105 ? 9.178 -1.857 -17.702 1.00 66.38 105 ARG A C 1
ATOM 816 O O . ARG A 1 105 ? 8.606 -1.415 -16.710 1.00 66.38 105 ARG A O 1
ATOM 823 N N . GLU A 1 106 ? 9.045 -1.333 -18.916 1.00 59.00 106 GLU A N 1
ATOM 824 C CA . GLU A 1 106 ? 8.214 -0.166 -19.242 1.00 59.00 106 GLU A CA 1
ATOM 825 C C . GLU A 1 106 ? 6.807 -0.541 -19.736 1.00 59.00 106 GLU A C 1
ATOM 827 O O . GLU A 1 106 ? 5.872 0.250 -19.623 1.00 59.00 106 GLU A O 1
ATOM 832 N N . SER A 1 107 ? 6.632 -1.753 -20.259 1.00 54.34 107 SER A N 1
ATOM 833 C CA . SER A 1 107 ? 5.378 -2.279 -20.768 1.00 54.34 107 SER A CA 1
ATOM 834 C C . SER A 1 107 ? 4.562 -2.834 -19.616 1.00 54.34 107 SER A C 1
ATOM 836 O O . SER A 1 107 ? 4.836 -3.901 -19.067 1.00 54.34 107 SER A O 1
ATOM 838 N N . ILE A 1 108 ? 3.538 -2.079 -19.260 1.00 50.03 108 ILE A N 1
ATOM 839 C CA . ILE A 1 108 ? 2.543 -2.435 -18.262 1.00 50.03 108 ILE A CA 1
ATOM 840 C C . ILE A 1 108 ? 1.686 -3.570 -18.847 1.00 50.03 108 ILE A C 1
ATOM 842 O O . ILE A 1 108 ? 0.736 -3.316 -19.580 1.00 50.03 108 ILE A O 1
ATOM 846 N N . GLU A 1 109 ? 2.036 -4.834 -18.581 1.00 46.09 109 GLU A N 1
ATOM 847 C CA . GLU A 1 109 ? 1.224 -5.983 -19.031 1.00 46.09 109 GLU A CA 1
ATOM 848 C C . GLU A 1 109 ? -0.063 -6.164 -18.215 1.00 46.09 109 GLU A C 1
ATOM 850 O O . GLU A 1 109 ? -1.009 -6.791 -18.686 1.00 46.09 109 GLU A O 1
ATOM 855 N N . TYR A 1 110 ? -0.141 -5.593 -17.013 1.00 50.16 110 TYR A N 1
ATOM 856 C CA . TYR A 1 110 ? -1.309 -5.722 -16.148 1.00 50.16 110 TYR A CA 1
ATOM 857 C C . TYR A 1 110 ? -1.546 -4.416 -15.408 1.00 50.16 110 TYR A C 1
ATOM 859 O O . TYR A 1 110 ? -0.753 -4.054 -14.553 1.00 50.16 110 TYR A O 1
ATOM 867 N N . VAL A 1 111 ? -2.649 -3.729 -15.694 1.00 48.91 111 VAL A N 1
ATOM 868 C CA . VAL A 1 111 ? -3.213 -2.764 -14.743 1.00 48.91 111 VAL A CA 1
ATOM 869 C C . VAL A 1 111 ? -3.902 -3.530 -13.617 1.00 48.91 111 VAL A C 1
ATOM 871 O O . VAL A 1 111 ? -4.438 -4.621 -13.841 1.00 48.91 111 VAL A O 1
ATOM 874 N N . GLY A 1 112 ? -3.903 -2.984 -12.402 1.00 54.72 112 GLY A N 1
ATOM 875 C CA . GLY A 1 112 ? -4.689 -3.546 -11.312 1.00 54.72 112 GLY A CA 1
ATOM 876 C C . GLY A 1 112 ? -6.151 -3.681 -11.729 1.00 54.72 112 GLY A C 1
ATOM 877 O O . GLY A 1 112 ? -6.768 -2.713 -12.178 1.00 54.72 112 GLY A O 1
ATOM 878 N N . THR A 1 113 ? -6.714 -4.886 -11.612 1.00 67.62 113 THR A N 1
ATOM 879 C CA . THR A 1 113 ? -8.148 -5.062 -11.850 1.00 67.62 113 THR A CA 1
ATOM 880 C C . THR A 1 113 ? -8.938 -4.258 -10.824 1.00 67.62 113 THR A C 1
ATOM 882 O O . THR A 1 113 ? -8.574 -4.175 -9.650 1.00 67.62 113 THR A O 1
ATOM 885 N N . LYS A 1 114 ? -10.047 -3.673 -11.273 1.00 77.75 114 LYS A N 1
ATOM 886 C CA . LYS A 1 114 ? -11.031 -3.073 -10.374 1.00 77.75 114 LYS A CA 1
ATOM 887 C C . LYS A 1 114 ? -11.818 -4.136 -9.617 1.00 77.75 114 LYS A C 1
ATOM 889 O O . LYS A 1 114 ? -12.385 -3.808 -8.587 1.00 77.75 114 LYS A O 1
ATOM 894 N N . ASP A 1 115 ? -11.831 -5.381 -10.086 1.00 79.38 115 ASP A N 1
ATOM 895 C CA . ASP A 1 115 ? -12.598 -6.469 -9.485 1.00 79.38 115 ASP A CA 1
ATOM 896 C C . ASP A 1 115 ? -11.817 -7.117 -8.331 1.00 79.38 115 ASP A C 1
ATOM 898 O O . ASP A 1 115 ? -10.849 -7.856 -8.527 1.00 79.38 115 ASP A O 1
ATOM 902 N N . PHE A 1 116 ? -12.243 -6.833 -7.103 1.00 82.31 116 PHE A N 1
ATOM 903 C CA . PHE A 1 116 ? -11.669 -7.376 -5.879 1.00 82.31 116 PHE A CA 1
ATOM 904 C C . PHE A 1 116 ? -12.303 -8.727 -5.567 1.00 82.31 116 PHE A C 1
ATOM 906 O O . PHE A 1 116 ? -13.514 -8.834 -5.357 1.00 82.31 116 PHE A O 1
ATOM 913 N N . LYS A 1 117 ? -11.455 -9.757 -5.502 1.00 81.31 117 LYS A N 1
ATOM 914 C CA . LYS A 1 117 ? -11.870 -11.124 -5.197 1.00 81.31 117 LYS A CA 1
ATOM 915 C C . LYS A 1 117 ? -11.668 -11.445 -3.717 1.00 81.31 117 LYS A C 1
ATOM 917 O O . LYS A 1 117 ? -10.620 -11.122 -3.153 1.00 81.31 117 LYS A O 1
ATOM 922 N N . PRO A 1 118 ? -12.649 -12.100 -3.086 1.00 83.31 118 PRO A N 1
ATOM 923 C CA . PRO A 1 118 ? -12.567 -12.507 -1.693 1.00 83.31 118 PRO A CA 1
ATOM 924 C C . PRO A 1 118 ? -11.487 -13.580 -1.519 1.00 83.31 118 PRO A C 1
ATOM 926 O O . PRO A 1 118 ? -11.353 -14.499 -2.328 1.00 83.31 118 PRO A O 1
ATOM 929 N N . HIS A 1 119 ? -10.762 -13.514 -0.411 1.00 87.19 119 HIS A N 1
ATOM 930 C CA . HIS A 1 119 ? -9.911 -14.605 0.045 1.00 87.19 119 HIS A CA 1
ATOM 931 C C . HIS A 1 119 ? -10.136 -14.816 1.542 1.00 87.19 119 HIS A C 1
ATOM 933 O O . HIS A 1 119 ? -10.230 -13.829 2.276 1.00 87.19 119 HIS A O 1
ATOM 939 N N . PRO A 1 120 ? -10.217 -16.067 2.023 1.00 87.75 120 PRO A N 1
ATOM 940 C CA . PRO A 1 120 ? -10.221 -16.330 3.455 1.00 87.75 120 PRO A CA 1
ATOM 941 C C . PRO A 1 120 ? -8.958 -15.763 4.115 1.00 87.75 120 PRO A C 1
ATOM 943 O O . PRO A 1 120 ? -7.853 -15.972 3.615 1.00 87.75 120 PRO A O 1
ATOM 946 N N . ILE A 1 121 ? -9.111 -15.080 5.257 1.00 90.75 121 ILE A N 1
ATOM 947 C CA . ILE A 1 121 ? -7.984 -14.487 6.004 1.00 90.75 121 ILE A CA 1
ATOM 948 C C . ILE A 1 121 ? -6.918 -15.548 6.299 1.00 90.75 121 ILE A C 1
ATOM 950 O O . ILE A 1 121 ? -5.750 -15.325 6.003 1.00 90.75 121 ILE A O 1
ATOM 954 N N . ARG A 1 122 ? -7.332 -16.734 6.764 1.00 90.69 122 ARG A N 1
ATOM 955 C CA . ARG A 1 122 ? -6.446 -17.871 7.078 1.00 90.69 122 ARG A CA 1
ATOM 956 C C . ARG A 1 122 ? -5.582 -18.357 5.904 1.00 90.69 122 ARG A C 1
ATOM 958 O O . ARG A 1 122 ? -4.576 -19.014 6.127 1.00 90.69 122 ARG A O 1
ATOM 965 N N . ASP A 1 123 ? -5.991 -18.079 4.664 1.00 91.88 123 ASP A N 1
ATOM 966 C CA . ASP A 1 123 ? -5.254 -18.505 3.469 1.00 91.88 123 ASP A CA 1
ATOM 967 C C . ASP A 1 123 ? -4.175 -17.473 3.088 1.00 91.88 123 ASP A C 1
ATOM 969 O O . ASP A 1 123 ? -3.240 -17.784 2.352 1.00 91.88 123 ASP A O 1
ATOM 973 N N . ARG A 1 124 ? -4.312 -16.223 3.555 1.00 91.56 124 ARG A N 1
ATOM 974 C CA . ARG A 1 124 ? -3.382 -15.118 3.267 1.00 91.56 124 ARG A CA 1
ATOM 975 C C . ARG A 1 124 ? -2.448 -14.831 4.437 1.00 91.56 124 ARG A C 1
ATOM 977 O O . ARG A 1 124 ? -1.253 -14.639 4.221 1.00 91.56 124 ARG A O 1
ATOM 984 N N . PHE A 1 125 ? -2.991 -14.832 5.648 1.00 92.31 125 PHE A N 1
ATOM 985 C CA . PHE A 1 125 ? -2.283 -14.615 6.900 1.00 92.31 125 PHE A CA 1
ATOM 986 C C . PHE A 1 125 ? -1.996 -15.973 7.533 1.00 92.31 125 PHE A C 1
ATOM 988 O O . PHE A 1 125 ? -2.883 -16.619 8.085 1.00 92.31 125 PHE A O 1
ATOM 995 N N . THR A 1 126 ? -0.753 -16.414 7.384 1.00 90.38 126 THR A N 1
ATOM 996 C CA . THR A 1 126 ? -0.263 -17.711 7.853 1.00 90.38 126 THR A CA 1
ATOM 997 C C . THR A 1 126 ? 0.965 -17.506 8.723 1.00 90.38 126 THR A C 1
ATOM 999 O O . THR A 1 126 ? 1.682 -16.519 8.544 1.00 90.38 126 THR A O 1
ATOM 1002 N N . ASP A 1 127 ? 1.281 -18.487 9.561 1.00 88.62 127 ASP A N 1
ATOM 1003 C CA . ASP A 1 127 ? 2.520 -18.483 10.337 1.00 88.62 127 ASP A CA 1
ATOM 1004 C C . ASP A 1 127 ? 3.740 -18.419 9.412 1.00 88.62 127 ASP A C 1
ATOM 1006 O O . ASP A 1 127 ? 3.863 -19.178 8.442 1.00 88.62 127 ASP A O 1
ATOM 1010 N N . ARG A 1 128 ? 4.643 -17.473 9.687 1.00 84.69 128 ARG A N 1
ATOM 1011 C CA . ARG A 1 128 ? 5.871 -17.256 8.915 1.00 84.69 128 ARG A CA 1
ATOM 1012 C C . ARG A 1 128 ? 7.008 -16.846 9.836 1.00 84.69 128 ARG A C 1
ATOM 1014 O O . ARG A 1 128 ? 6.842 -16.013 10.718 1.00 84.69 128 ARG A O 1
ATOM 1021 N N . THR A 1 129 ? 8.196 -17.384 9.577 1.00 87.44 129 THR A N 1
ATOM 1022 C CA . THR A 1 129 ? 9.425 -16.929 10.233 1.00 87.44 129 THR A CA 1
ATOM 1023 C C . THR A 1 129 ? 9.970 -15.704 9.506 1.00 87.44 129 THR A C 1
ATOM 1025 O O . THR A 1 129 ? 10.346 -15.785 8.334 1.00 87.44 129 THR A O 1
ATOM 1028 N N . LEU A 1 130 ? 10.046 -14.576 10.208 1.00 84.75 130 LEU A N 1
ATOM 1029 C CA . LEU A 1 130 ? 10.607 -13.334 9.683 1.00 84.75 130 LEU A CA 1
ATOM 1030 C C . LEU A 1 130 ? 12.110 -13.253 9.968 1.00 84.75 130 LEU A C 1
ATOM 1032 O O . LEU A 1 130 ? 12.587 -13.659 11.025 1.00 84.75 130 LEU A O 1
ATOM 1036 N N . LYS A 1 131 ? 12.871 -12.705 9.015 1.00 85.31 131 LYS A N 1
ATOM 1037 C CA . LYS A 1 131 ? 14.284 -12.356 9.210 1.00 85.31 131 LYS A CA 1
ATOM 1038 C C . LYS A 1 131 ? 14.384 -10.859 9.447 1.00 85.31 131 LYS A C 1
ATOM 1040 O O . LYS A 1 131 ? 14.356 -10.081 8.495 1.00 85.31 131 LYS A O 1
ATOM 1045 N N . LEU A 1 132 ? 14.489 -10.476 10.711 1.00 82.50 132 LEU A N 1
ATOM 1046 C CA . LEU A 1 132 ? 14.549 -9.080 11.124 1.00 82.50 132 LEU A CA 1
ATOM 1047 C C . LEU A 1 132 ? 16.001 -8.610 11.231 1.00 82.50 132 LEU A C 1
ATOM 1049 O O . LEU A 1 132 ? 16.892 -9.359 11.635 1.00 82.50 132 LEU A O 1
ATOM 1053 N N . ARG A 1 133 ? 16.241 -7.352 10.859 1.00 81.00 133 ARG A N 1
ATOM 1054 C CA . ARG A 1 133 ? 17.489 -6.660 11.191 1.00 81.00 133 ARG A CA 1
ATOM 1055 C C . ARG A 1 133 ? 17.353 -6.122 12.609 1.00 81.00 133 ARG A C 1
ATOM 1057 O O . ARG A 1 133 ? 16.367 -5.463 12.897 1.00 81.00 133 ARG A O 1
ATOM 1064 N N . ILE A 1 134 ? 18.345 -6.368 13.460 1.00 84.56 134 ILE A N 1
ATOM 1065 C CA . ILE A 1 134 ? 18.317 -5.986 14.887 1.00 84.56 134 ILE A CA 1
ATOM 1066 C C . ILE A 1 134 ? 18.750 -4.511 15.088 1.00 84.56 134 ILE A C 1
ATOM 1068 O O . ILE A 1 134 ? 18.837 -4.004 16.200 1.00 84.56 134 ILE A O 1
ATOM 1072 N N . GLU A 1 135 ? 19.018 -3.777 14.008 1.00 86.44 135 GLU A N 1
ATOM 1073 C CA . GLU A 1 135 ? 19.471 -2.387 14.074 1.00 86.44 135 GLU A CA 1
ATOM 1074 C C . GLU A 1 135 ? 18.303 -1.393 14.144 1.00 86.44 135 GLU A C 1
ATOM 1076 O O . GLU A 1 135 ? 17.339 -1.475 13.381 1.00 86.44 135 GLU A O 1
ATOM 1081 N N . GLY A 1 136 ? 18.440 -0.391 15.016 1.00 90.50 136 GLY A N 1
ATOM 1082 C CA . GLY A 1 136 ? 17.475 0.700 15.153 1.00 90.50 136 GLY A CA 1
ATOM 1083 C C . GLY A 1 136 ? 16.139 0.273 15.768 1.00 90.50 136 GLY A C 1
ATOM 1084 O O . GLY A 1 136 ? 16.032 -0.765 16.415 1.00 90.50 136 GLY A O 1
ATOM 1085 N N . GLU A 1 137 ? 15.114 1.108 15.583 1.00 92.69 137 GLU A N 1
ATOM 1086 C CA . GLU A 1 137 ? 13.779 0.882 16.158 1.00 92.69 137 GLU A CA 1
ATOM 1087 C C . GLU A 1 137 ? 13.066 -0.336 15.550 1.00 92.69 137 GLU A C 1
ATOM 1089 O O . GLU A 1 137 ? 12.369 -1.066 16.253 1.00 92.69 137 GLU A O 1
ATOM 1094 N N . ALA A 1 138 ? 13.314 -0.607 14.265 1.00 90.50 138 ALA A N 1
ATOM 1095 C CA . ALA A 1 138 ? 12.746 -1.746 13.544 1.00 90.50 138 ALA A CA 1
ATOM 1096 C C . ALA A 1 138 ? 13.188 -3.110 14.092 1.00 90.50 138 ALA A C 1
ATOM 1098 O O . ALA A 1 138 ? 12.466 -4.093 13.939 1.00 90.50 138 ALA A O 1
ATOM 1099 N N . GLY A 1 139 ? 14.360 -3.168 14.729 1.00 91.31 139 GLY A N 1
ATOM 1100 C CA . GLY A 1 139 ? 14.901 -4.387 15.326 1.00 91.31 139 GLY A CA 1
ATOM 1101 C C . GLY A 1 139 ? 14.451 -4.659 16.757 1.00 91.31 139 GLY A C 1
ATOM 1102 O O . GLY A 1 139 ? 14.777 -5.715 17.292 1.00 91.31 139 GLY A O 1
ATOM 1103 N N . ARG A 1 140 ? 13.728 -3.724 17.377 1.00 94.44 140 ARG A N 1
ATOM 1104 C CA . ARG A 1 140 ? 13.261 -3.829 18.762 1.00 94.44 140 ARG A CA 1
ATOM 1105 C C . ARG A 1 140 ? 11.846 -4.377 18.799 1.00 94.44 140 ARG A C 1
ATOM 1107 O O . ARG A 1 140 ? 11.020 -3.968 17.978 1.00 94.44 140 ARG A O 1
ATOM 1114 N N . SER A 1 141 ? 11.567 -5.231 19.779 1.00 94.44 141 SER A N 1
ATOM 1115 C CA . SER A 1 141 ? 10.197 -5.637 20.099 1.00 94.44 141 SER A CA 1
ATOM 1116 C C . SER A 1 141 ? 9.358 -4.430 20.524 1.00 94.44 141 SER A 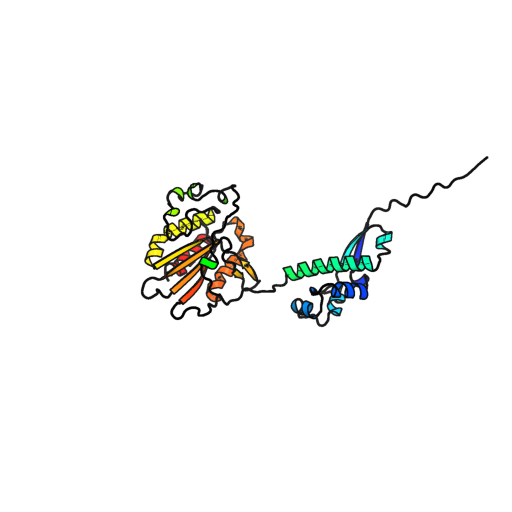C 1
ATOM 1118 O O . SER A 1 141 ? 9.873 -3.320 20.720 1.00 94.44 141 SER A O 1
ATOM 1120 N N . TRP A 1 142 ? 8.057 -4.643 20.687 1.00 95.31 142 TRP A N 1
ATOM 1121 C CA . TRP A 1 142 ? 7.151 -3.651 21.251 1.00 95.31 142 TRP A CA 1
ATOM 1122 C C . TRP A 1 142 ? 7.596 -3.229 22.655 1.00 95.31 142 TRP A C 1
ATOM 1124 O O . TRP A 1 142 ? 7.727 -2.040 22.935 1.00 95.31 142 TRP A O 1
ATOM 1134 N N . ALA A 1 143 ? 7.911 -4.207 23.508 1.00 93.44 143 ALA A N 1
ATOM 1135 C CA . ALA A 1 143 ? 8.301 -3.981 24.899 1.00 93.44 143 ALA A CA 1
ATOM 1136 C C . ALA A 1 143 ? 9.674 -3.295 25.059 1.00 93.44 143 ALA A C 1
ATOM 1138 O O . ALA A 1 143 ? 9.929 -2.664 26.081 1.00 93.44 143 ALA A O 1
ATOM 1139 N N . GLU A 1 144 ? 10.559 -3.407 24.064 1.00 94.25 144 GLU A N 1
ATOM 1140 C CA . GLU A 1 144 ? 11.909 -2.812 24.069 1.00 94.25 144 GLU A CA 1
ATOM 1141 C C . GLU A 1 144 ? 12.011 -1.526 23.226 1.00 94.25 144 GLU A C 1
ATOM 1143 O O . GLU A 1 144 ? 13.108 -0.992 22.991 1.00 94.25 144 GLU A O 1
ATOM 1148 N N . SER A 1 145 ? 10.874 -1.050 22.719 1.00 94.88 145 SER A N 1
ATOM 1149 C CA . SER A 1 145 ? 10.789 0.127 21.865 1.00 94.88 145 SER A CA 1
ATOM 1150 C C . SER A 1 145 ? 11.265 1.390 22.583 1.00 94.88 145 SER A C 1
ATOM 1152 O O . SER A 1 145 ? 11.005 1.587 23.767 1.00 94.88 145 SER A O 1
ATOM 1154 N N . ASN A 1 146 ? 11.933 2.287 21.852 1.00 94.31 146 ASN A N 1
ATOM 1155 C CA . ASN A 1 146 ? 12.225 3.631 22.362 1.00 94.31 146 ASN A CA 1
ATOM 1156 C C . ASN A 1 146 ? 11.083 4.629 22.101 1.00 94.31 146 ASN A C 1
ATOM 1158 O O . ASN A 1 146 ? 11.216 5.805 22.445 1.00 94.31 146 ASN A O 1
ATOM 1162 N N . VAL A 1 147 ? 10.000 4.210 21.441 1.00 93.62 147 VAL A N 1
ATOM 1163 C CA . VAL A 1 147 ? 8.860 5.081 21.148 1.00 93.62 147 VAL A CA 1
ATOM 1164 C C . VAL A 1 147 ? 8.116 5.376 22.459 1.00 93.62 147 VAL A C 1
ATOM 1166 O O . VAL A 1 147 ? 7.694 4.443 23.145 1.00 93.62 147 VAL A O 1
ATOM 1169 N N . PRO A 1 148 ? 7.924 6.654 22.833 1.00 92.50 148 PRO A N 1
ATOM 1170 C CA . PRO A 1 148 ? 7.305 6.999 24.109 1.00 92.50 148 PRO A CA 1
ATOM 1171 C C . PRO A 1 148 ? 5.880 6.451 24.272 1.00 92.50 148 PRO A C 1
ATOM 1173 O O . PRO A 1 148 ? 5.033 6.597 23.385 1.00 92.50 148 PRO A O 1
ATOM 1176 N N . GLY A 1 149 ? 5.595 5.882 25.446 1.00 91.38 149 GLY A N 1
ATOM 1177 C CA . GLY A 1 149 ? 4.256 5.455 25.861 1.00 91.38 149 GLY A CA 1
ATOM 1178 C C . GLY A 1 149 ? 3.837 4.058 25.401 1.00 91.38 149 GLY A C 1
ATOM 1179 O O . GLY A 1 149 ? 2.751 3.621 25.770 1.00 91.38 149 GLY A O 1
ATOM 1180 N N . LEU A 1 150 ? 4.658 3.339 24.626 1.00 93.56 150 LEU A N 1
ATOM 1181 C CA . LEU A 1 150 ? 4.343 1.951 24.251 1.00 93.56 150 LEU A CA 1
ATOM 1182 C C . LEU A 1 150 ? 4.479 0.980 25.423 1.00 93.56 150 LEU A C 1
ATOM 1184 O O . LEU A 1 150 ? 3.733 0.010 25.507 1.00 93.56 150 LEU A O 1
ATOM 1188 N N . ASP A 1 151 ? 5.376 1.286 26.356 1.00 91.75 151 ASP A N 1
ATOM 1189 C CA . ASP A 1 151 ? 5.588 0.565 27.613 1.00 91.75 151 ASP A CA 1
ATOM 1190 C C . ASP A 1 151 ? 4.350 0.559 28.528 1.00 91.75 151 ASP A C 1
ATOM 1192 O O . ASP A 1 151 ? 4.230 -0.282 29.416 1.00 91.75 151 ASP A O 1
ATOM 1196 N N . GLN A 1 152 ? 3.405 1.473 28.292 1.00 93.81 152 GLN A N 1
ATOM 1197 C CA . GLN A 1 152 ? 2.136 1.570 29.019 1.00 93.81 152 GLN A CA 1
ATOM 1198 C C . GLN A 1 152 ? 1.027 0.707 28.399 1.00 93.81 152 GLN A C 1
ATOM 1200 O O . GLN A 1 152 ? -0.068 0.617 28.956 1.00 93.81 152 GLN A O 1
ATOM 1205 N N . ILE A 1 153 ? 1.292 0.081 27.250 1.00 95.19 153 ILE A N 1
ATOM 1206 C CA . ILE A 1 153 ? 0.326 -0.716 26.501 1.00 95.19 153 ILE A CA 1
ATOM 1207 C C . ILE A 1 153 ? 0.805 -2.159 26.480 1.00 95.19 153 ILE A C 1
ATOM 1209 O O . ILE A 1 153 ? 1.761 -2.513 25.790 1.00 95.19 153 ILE A O 1
ATOM 1213 N N . ASP A 1 154 ? 0.073 -3.010 27.188 1.00 95.06 154 ASP A N 1
ATOM 1214 C CA . ASP A 1 154 ? 0.192 -4.452 27.032 1.00 95.06 154 ASP A CA 1
ATOM 1215 C C . ASP A 1 154 ? -0.469 -4.870 25.711 1.00 95.06 154 ASP A C 1
ATOM 1217 O O . ASP A 1 154 ? -1.695 -4.972 25.624 1.00 95.06 154 ASP A O 1
ATOM 1221 N N . LEU A 1 155 ? 0.346 -5.027 24.664 1.00 94.62 155 LEU A N 1
ATOM 1222 C CA . LEU A 1 155 ? -0.118 -5.384 23.323 1.00 94.62 155 LEU A CA 1
ATOM 1223 C C . LEU A 1 155 ? -0.616 -6.834 23.255 1.00 94.62 155 LEU A C 1
ATOM 1225 O O . LEU A 1 155 ? -1.603 -7.098 22.574 1.00 94.62 155 LEU A O 1
ATOM 1229 N N . GLY A 1 156 ? 0.007 -7.751 24.002 1.00 94.12 156 GLY A N 1
ATOM 1230 C CA . GLY A 1 156 ? -0.349 -9.172 24.000 1.00 94.12 156 GLY A CA 1
ATOM 1231 C C . GLY A 1 156 ? -1.736 -9.467 24.579 1.00 94.12 156 GLY A C 1
ATOM 1232 O O . GLY A 1 156 ? -2.320 -10.506 24.283 1.00 94.12 156 GLY A O 1
ATOM 1233 N N . SER A 1 157 ? -2.313 -8.551 25.365 1.00 94.56 157 SER A N 1
ATOM 1234 C CA . SER A 1 157 ? -3.701 -8.667 25.835 1.00 94.56 157 SER A CA 1
ATOM 1235 C C . SER A 1 157 ? -4.740 -8.026 24.907 1.00 94.56 157 SER A C 1
ATOM 1237 O O . SER A 1 157 ? -5.937 -8.068 25.207 1.00 94.56 157 SER A O 1
ATOM 1239 N N . LYS A 1 158 ? -4.329 -7.432 23.779 1.00 96.38 158 LYS A N 1
ATOM 1240 C CA . LYS A 1 158 ? -5.242 -6.781 22.830 1.00 96.38 158 LYS A CA 1
ATOM 1241 C C . LYS A 1 158 ? -5.791 -7.782 21.817 1.00 96.38 158 LYS A C 1
ATOM 1243 O O . LYS A 1 158 ? -5.167 -8.043 20.800 1.00 96.38 158 LYS A O 1
ATOM 1248 N N . ASP A 1 159 ? -7.013 -8.265 22.047 1.00 96.06 159 ASP A N 1
ATOM 1249 C CA . ASP A 1 159 ? -7.719 -9.201 21.145 1.00 96.06 159 ASP A CA 1
ATOM 1250 C C . ASP A 1 159 ? -7.926 -8.679 19.703 1.00 96.06 159 ASP A C 1
ATOM 1252 O O . ASP A 1 159 ? -8.141 -9.465 18.780 1.00 96.06 159 ASP A O 1
ATOM 1256 N N . TRP A 1 160 ? -7.859 -7.360 19.504 1.00 96.69 160 TRP A N 1
ATOM 1257 C CA . TRP A 1 160 ? -7.976 -6.708 18.205 1.00 96.69 160 TRP A CA 1
ATOM 1258 C C . TRP A 1 160 ? -6.663 -6.719 17.425 1.00 96.69 160 TRP A C 1
ATOM 1260 O O . TRP A 1 160 ? -6.675 -6.456 16.225 1.00 96.69 160 TRP A O 1
ATOM 1270 N N . HIS A 1 161 ? -5.529 -7.012 18.061 1.00 96.12 161 HIS A N 1
ATOM 1271 C CA . HIS A 1 161 ? -4.236 -7.118 17.402 1.00 96.12 161 HIS A CA 1
ATOM 1272 C C . HIS A 1 161 ? -3.871 -8.594 17.236 1.00 96.12 161 HIS A C 1
ATOM 1274 O O . HIS A 1 161 ? -3.861 -9.356 18.193 1.00 96.12 161 HIS A O 1
ATOM 1280 N N . ALA A 1 162 ? -3.574 -9.019 16.008 1.00 89.69 162 ALA A N 1
ATOM 1281 C CA . ALA A 1 162 ? -3.390 -10.443 15.713 1.00 89.69 162 ALA A CA 1
ATOM 1282 C C . ALA A 1 162 ? -2.081 -11.055 16.255 1.00 89.69 162 ALA A C 1
ATOM 1284 O O . ALA A 1 162 ? -1.893 -12.265 16.139 1.00 89.69 162 ALA A O 1
ATOM 1285 N N . TYR A 1 163 ? -1.169 -10.238 16.788 1.00 90.88 163 TYR A N 1
ATOM 1286 C CA . TYR A 1 163 ? 0.173 -10.653 17.196 1.00 90.88 163 TYR A CA 1
ATOM 1287 C C . TYR A 1 163 ? 0.464 -10.232 18.637 1.00 90.88 163 TYR A C 1
ATOM 1289 O O . TYR A 1 163 ? 0.123 -9.123 19.041 1.00 90.88 163 TYR A O 1
ATOM 1297 N N . ASP A 1 164 ? 1.172 -11.077 19.381 1.00 89.19 164 ASP A N 1
ATOM 1298 C CA . ASP A 1 164 ? 1.517 -10.790 20.782 1.00 89.19 164 ASP A CA 1
ATOM 1299 C C . ASP A 1 164 ? 2.625 -9.728 20.921 1.00 89.19 164 ASP A C 1
ATOM 1301 O O . ASP A 1 164 ? 2.821 -9.152 21.989 1.00 89.19 164 ASP A O 1
ATOM 1305 N N . ASP A 1 165 ? 3.357 -9.469 19.836 1.00 91.56 165 ASP A N 1
ATOM 1306 C CA . ASP A 1 165 ? 4.471 -8.526 19.766 1.00 91.56 165 ASP A CA 1
ATOM 1307 C C . ASP A 1 165 ? 4.497 -7.828 18.394 1.00 91.56 165 ASP A C 1
ATOM 1309 O O . ASP A 1 165 ? 3.873 -8.281 17.429 1.00 91.56 165 ASP A O 1
ATOM 1313 N N . SER A 1 166 ? 5.228 -6.719 18.291 1.00 92.94 166 SER A N 1
ATOM 1314 C CA . SER A 1 166 ? 5.379 -5.957 17.055 1.00 92.94 166 SER A CA 1
ATOM 1315 C C . SER A 1 166 ? 6.801 -5.433 16.867 1.00 92.94 166 SER A C 1
ATOM 1317 O O . SER A 1 166 ? 7.293 -4.588 17.618 1.00 92.94 166 SER A O 1
ATOM 1319 N N . TYR A 1 167 ? 7.424 -5.884 15.780 1.00 93.00 167 TYR A N 1
ATOM 1320 C CA . TYR A 1 167 ? 8.673 -5.350 15.250 1.00 93.00 167 TYR A CA 1
ATOM 1321 C C . TYR A 1 167 ? 8.363 -4.486 14.035 1.00 93.00 167 TYR A C 1
ATOM 1323 O O . TYR A 1 167 ? 7.604 -4.889 13.156 1.00 93.00 167 TYR A O 1
ATOM 1331 N N . GLY A 1 168 ? 8.956 -3.303 13.973 1.00 91.88 168 GLY A N 1
ATOM 1332 C CA . GLY A 1 168 ? 8.648 -2.331 12.936 1.00 91.88 168 GLY A CA 1
ATOM 1333 C C . GLY A 1 168 ? 9.224 -0.966 13.261 1.00 91.88 168 GLY A C 1
ATOM 1334 O O . GLY A 1 168 ? 9.741 -0.725 14.355 1.00 91.88 168 GLY A O 1
ATOM 1335 N N . THR A 1 169 ? 9.160 -0.086 12.277 1.00 92.12 169 THR A N 1
ATOM 1336 C CA . THR A 1 169 ? 9.540 1.318 12.391 1.00 92.12 169 THR A CA 1
ATOM 1337 C C . THR A 1 169 ? 8.790 2.020 13.523 1.00 92.12 169 THR A C 1
ATOM 1339 O O . THR A 1 169 ? 7.733 1.583 13.984 1.00 92.12 169 THR A O 1
ATOM 1342 N N . ASP A 1 170 ? 9.337 3.153 13.947 1.00 93.12 170 ASP A N 1
ATOM 1343 C CA . ASP A 1 170 ? 8.678 4.085 14.858 1.00 93.12 170 ASP A CA 1
ATOM 1344 C C . ASP A 1 170 ? 7.263 4.441 14.378 1.00 93.12 170 ASP A C 1
ATOM 1346 O O . ASP A 1 170 ? 6.318 4.373 15.156 1.00 93.12 170 ASP A O 1
ATOM 1350 N N . GLN A 1 171 ? 7.091 4.726 13.084 1.00 93.31 171 GLN A N 1
ATOM 1351 C CA . GLN A 1 171 ? 5.797 5.100 12.506 1.00 93.31 171 GL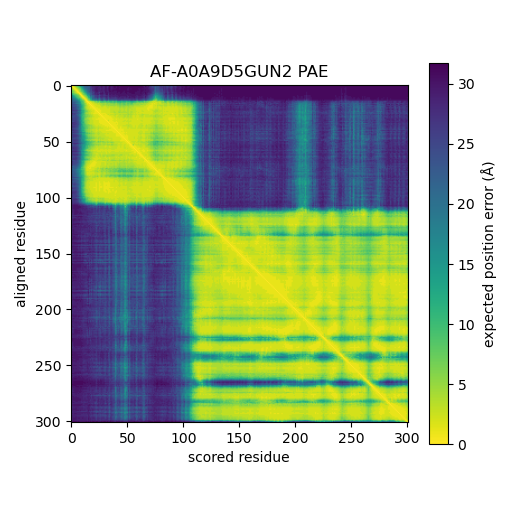N A CA 1
ATOM 1352 C C . GLN A 1 171 ? 4.767 3.964 12.556 1.00 93.31 171 GLN A C 1
ATOM 1354 O O . GLN A 1 171 ? 3.606 4.207 12.885 1.00 93.31 171 GLN A O 1
ATOM 1359 N N . GLU A 1 172 ? 5.175 2.721 12.282 1.00 95.00 172 GLU A N 1
ATOM 1360 C CA . GLU A 1 172 ? 4.295 1.549 12.414 1.00 95.00 172 GLU A CA 1
ATOM 1361 C C . GLU A 1 172 ? 3.853 1.345 13.869 1.00 95.00 172 GLU A C 1
ATOM 1363 O O . GLU A 1 172 ? 2.677 1.100 14.139 1.00 95.00 172 GLU A O 1
ATOM 1368 N N . LYS A 1 173 ? 4.774 1.496 14.826 1.00 95.81 173 LYS A N 1
ATOM 1369 C CA . LYS A 1 173 ? 4.460 1.347 16.251 1.00 95.81 173 LYS A CA 1
ATOM 1370 C C . LYS A 1 173 ? 3.567 2.478 16.774 1.00 95.81 173 LYS A C 1
ATOM 1372 O O . LYS A 1 173 ? 2.611 2.224 17.506 1.00 95.81 173 LYS A O 1
ATOM 1377 N N . LEU A 1 174 ? 3.819 3.713 16.342 1.00 95.56 174 LEU A N 1
ATOM 1378 C CA . LEU A 1 174 ? 2.969 4.873 16.625 1.00 95.56 174 LEU A CA 1
ATOM 1379 C C . LEU A 1 174 ? 1.556 4.698 16.063 1.00 95.56 174 LEU A C 1
ATOM 1381 O O . LEU A 1 174 ? 0.587 5.114 16.700 1.00 95.56 174 LEU A O 1
ATOM 1385 N N . PHE A 1 175 ? 1.419 4.048 14.907 1.00 96.81 175 PHE A N 1
ATOM 1386 C CA . PHE A 1 175 ? 0.115 3.717 14.347 1.00 96.81 175 PHE A CA 1
ATOM 1387 C C . PHE A 1 175 ? -0.644 2.693 15.206 1.00 96.81 175 PHE A C 1
ATOM 1389 O O . PHE A 1 175 ? -1.818 2.901 15.509 1.00 96.81 175 PHE A O 1
ATOM 1396 N N . ILE A 1 176 ? 0.015 1.628 15.675 1.00 97.12 176 ILE A N 1
ATOM 1397 C CA . ILE A 1 176 ? -0.609 0.660 16.598 1.00 97.12 176 ILE A CA 1
ATOM 1398 C C . ILE A 1 176 ? -1.044 1.359 17.896 1.00 97.12 176 ILE A C 1
ATOM 1400 O O . ILE A 1 176 ? -2.162 1.139 18.364 1.00 97.12 176 ILE A O 1
ATOM 1404 N N . ARG A 1 177 ? -0.212 2.261 18.442 1.00 96.38 177 ARG A N 1
ATOM 1405 C CA . ARG A 1 177 ? -0.578 3.098 19.599 1.00 96.38 177 ARG A CA 1
ATOM 1406 C C . ARG A 1 177 ? -1.824 3.939 19.314 1.00 96.38 177 ARG A C 1
ATOM 1408 O O . ARG A 1 177 ? -2.750 3.944 20.114 1.00 96.38 177 ARG A O 1
ATOM 1415 N N . HIS A 1 178 ? -1.894 4.581 18.148 1.00 96.00 178 HIS A N 1
ATOM 1416 C CA . HIS A 1 178 ? -3.077 5.339 17.739 1.00 96.00 178 HIS A CA 1
ATOM 1417 C C . HIS A 1 178 ? -4.341 4.465 17.696 1.00 96.00 178 HIS A C 1
ATOM 1419 O O . HIS A 1 178 ? -5.398 4.890 18.159 1.00 96.00 178 HIS A O 1
ATOM 1425 N N . MET A 1 179 ? -4.245 3.234 17.187 1.00 97.31 179 MET A N 1
ATOM 1426 C CA . MET A 1 179 ? -5.373 2.297 17.172 1.00 97.31 179 MET A CA 1
ATOM 1427 C C . MET A 1 179 ? -5.810 1.887 18.582 1.00 97.31 179 MET A C 1
ATOM 1429 O O . MET A 1 179 ? -7.012 1.783 18.829 1.00 97.31 179 MET A O 1
ATOM 1433 N N . HIS A 1 180 ? -4.866 1.731 19.515 1.00 97.12 180 HIS A N 1
ATOM 1434 C CA . HIS A 1 180 ? -5.188 1.547 20.929 1.00 97.12 180 HIS A CA 1
ATOM 1435 C C . HIS A 1 180 ? -5.951 2.753 21.501 1.00 97.12 180 HIS A C 1
ATOM 1437 O O . HIS A 1 180 ? -6.990 2.568 22.132 1.00 97.12 180 HIS A O 1
ATOM 1443 N N . ASP A 1 181 ? -5.515 3.982 21.208 1.00 95.94 181 ASP A N 1
ATOM 1444 C CA . ASP A 1 181 ? -6.199 5.199 21.668 1.00 95.94 181 ASP A CA 1
ATOM 1445 C C . ASP A 1 181 ? -7.644 5.300 21.134 1.00 95.94 181 ASP A C 1
ATOM 1447 O O . ASP A 1 181 ? -8.522 5.875 21.780 1.00 95.94 181 ASP A O 1
ATOM 1451 N N . GLN A 1 182 ? -7.914 4.737 19.948 1.00 97.12 182 GLN A N 1
ATOM 1452 C CA . GLN A 1 182 ? -9.250 4.699 19.340 1.00 97.12 182 GLN A CA 1
ATOM 1453 C C . GLN A 1 182 ? -10.075 3.460 19.729 1.00 97.12 182 GLN A C 1
ATOM 1455 O O . GLN A 1 182 ? -11.258 3.391 19.381 1.00 97.12 182 GLN A O 1
ATOM 1460 N N . GLU A 1 183 ? -9.507 2.504 20.471 1.00 96.81 183 GLU A N 1
ATOM 1461 C CA . GLU A 1 183 ? -10.117 1.202 20.770 1.00 96.81 183 GLU A CA 1
ATOM 1462 C C . GLU A 1 183 ? -11.527 1.343 21.359 1.00 96.81 183 GLU A C 1
ATOM 1464 O O . GLU A 1 183 ? -12.476 0.729 20.868 1.00 96.81 183 GLU A O 1
ATOM 1469 N N . ALA A 1 184 ? -11.695 2.190 22.379 1.00 97.00 184 ALA A N 1
ATOM 1470 C CA . ALA A 1 184 ? -12.984 2.377 23.046 1.00 97.00 184 ALA A CA 1
ATOM 1471 C C . ALA A 1 184 ? -14.070 2.901 22.089 1.00 97.00 184 ALA A C 1
ATOM 1473 O O . ALA A 1 184 ? -15.222 2.469 22.152 1.00 97.00 184 ALA A O 1
ATOM 1474 N N . ARG A 1 185 ? -13.699 3.805 21.173 1.00 97.19 185 ARG A N 1
ATOM 1475 C CA . ARG A 1 185 ? -14.612 4.374 20.172 1.00 97.19 185 ARG A CA 1
ATOM 1476 C C . ARG A 1 185 ? -14.982 3.325 19.129 1.00 97.19 185 ARG A C 1
ATOM 1478 O O . ARG A 1 185 ? -16.165 3.118 18.868 1.00 97.19 185 ARG A O 1
ATOM 1485 N N . LEU A 1 186 ? -13.987 2.607 18.604 1.00 97.31 186 LEU A N 1
ATOM 1486 C CA . LEU A 1 186 ? -14.187 1.531 17.632 1.00 97.31 186 LEU A CA 1
ATOM 1487 C C . LEU A 1 186 ? -15.092 0.431 18.197 1.00 97.31 186 LEU A C 1
ATOM 1489 O O . LEU A 1 186 ? -16.072 0.061 17.557 1.00 97.31 186 LEU A O 1
ATOM 1493 N N . ARG A 1 187 ? -14.864 -0.022 19.434 1.00 95.94 187 ARG A N 1
ATOM 1494 C CA . ARG A 1 187 ? -15.735 -1.013 20.097 1.00 95.94 187 ARG A CA 1
ATOM 1495 C C . ARG A 1 187 ? -17.144 -0.503 20.403 1.00 95.94 187 ARG A C 1
ATOM 1497 O O . ARG A 1 187 ? -18.047 -1.306 20.654 1.00 95.94 187 ARG A O 1
ATOM 1504 N N . GLY A 1 188 ? -17.354 0.811 20.410 1.00 95.00 188 GLY A N 1
ATOM 1505 C CA . GLY A 1 188 ? -18.686 1.408 20.484 1.00 95.00 188 GLY A CA 1
ATOM 1506 C C . GLY A 1 188 ? -19.496 1.192 19.201 1.00 95.00 188 GLY A C 1
ATOM 1507 O O . GLY A 1 188 ? -20.707 0.986 19.272 1.00 95.00 188 GLY A O 1
ATOM 1508 N N . ILE A 1 189 ? -18.821 1.189 18.049 1.00 95.25 189 ILE A N 1
ATOM 1509 C CA . ILE A 1 189 ? -19.423 1.211 16.705 1.00 95.25 189 ILE A CA 1
ATOM 1510 C C . ILE A 1 189 ? -19.430 -0.183 16.056 1.00 95.25 189 ILE A C 1
ATOM 1512 O O . ILE A 1 189 ? -20.357 -0.534 15.318 1.00 95.25 189 ILE A O 1
ATOM 1516 N N . TYR A 1 190 ? -18.414 -0.994 16.347 1.00 96.44 190 TYR A N 1
ATOM 1517 C CA . TYR A 1 190 ? -18.150 -2.270 15.692 1.00 96.44 190 TYR A CA 1
ATOM 1518 C C . TYR A 1 190 ? -18.271 -3.450 16.659 1.00 96.44 190 TYR A C 1
ATOM 1520 O O . TYR A 1 190 ? -17.915 -3.360 17.835 1.00 96.44 190 TYR A O 1
ATOM 1528 N N . ASP A 1 191 ? -18.786 -4.568 16.149 1.00 94.94 191 ASP A N 1
ATOM 1529 C CA . ASP A 1 191 ? -18.740 -5.856 16.845 1.00 94.94 191 ASP A CA 1
ATOM 1530 C C . ASP A 1 191 ? -17.386 -6.539 16.650 1.00 94.94 191 ASP A C 1
ATOM 1532 O O . ASP A 1 191 ? -16.860 -7.108 17.600 1.00 94.94 191 ASP A O 1
ATOM 1536 N N . ASP A 1 192 ? -16.822 -6.443 15.441 1.00 95.38 192 ASP A N 1
ATOM 1537 C CA . ASP A 1 192 ? -15.482 -6.946 15.135 1.00 95.38 192 ASP A CA 1
ATOM 1538 C C . ASP A 1 192 ? -14.559 -5.772 14.813 1.00 95.38 192 ASP A C 1
ATOM 1540 O O . ASP A 1 192 ? -14.893 -4.933 13.971 1.00 95.38 192 ASP A O 1
ATOM 1544 N N . PHE A 1 193 ? -13.387 -5.754 15.443 1.00 96.88 193 PHE A N 1
ATOM 1545 C CA . PHE A 1 193 ? -12.293 -4.825 15.184 1.00 96.88 193 PHE A CA 1
ATOM 1546 C C . PHE A 1 193 ? -10.992 -5.627 15.209 1.00 96.88 193 PHE A C 1
ATOM 1548 O O . PHE A 1 193 ? -10.603 -6.117 16.263 1.00 96.88 193 PHE A O 1
ATOM 1555 N N . PHE A 1 194 ? -10.345 -5.773 14.049 1.00 97.56 194 PHE A N 1
ATOM 1556 C CA . PHE A 1 194 ? -9.090 -6.515 13.923 1.00 97.56 194 PHE A CA 1
ATOM 1557 C C . PHE A 1 194 ? -8.073 -5.759 13.075 1.00 97.56 194 PHE A C 1
ATOM 1559 O O . PHE A 1 194 ? -8.338 -5.436 11.915 1.00 97.56 194 PHE A O 1
ATOM 1566 N N . LEU A 1 195 ? -6.893 -5.520 13.637 1.00 97.62 195 LEU A N 1
ATOM 1567 C CA . LEU A 1 195 ? -5.738 -4.956 12.962 1.00 97.62 195 LEU A CA 1
ATOM 1568 C C . LEU A 1 195 ? -4.713 -6.056 12.680 1.00 97.62 195 LEU A C 1
ATOM 1570 O O . LEU A 1 195 ? -4.162 -6.666 13.598 1.00 97.62 195 LEU A O 1
ATOM 1574 N N . LEU A 1 196 ? -4.442 -6.286 11.398 1.00 96.69 196 LEU A N 1
ATOM 1575 C CA . LEU A 1 196 ? -3.453 -7.253 10.943 1.00 96.69 196 LEU A CA 1
ATOM 1576 C C . LEU A 1 196 ? -2.320 -6.515 10.228 1.00 96.69 196 LEU A C 1
ATOM 1578 O O . LEU A 1 196 ? -2.541 -5.821 9.234 1.00 96.69 196 LEU A O 1
ATOM 1582 N N . ARG A 1 197 ? -1.091 -6.703 10.706 1.00 95.06 197 ARG A N 1
ATOM 1583 C CA . ARG A 1 197 ? 0.123 -6.368 9.959 1.00 95.06 197 ARG A CA 1
ATOM 1584 C C . ARG A 1 197 ? 0.230 -7.282 8.742 1.00 95.06 197 ARG A C 1
ATOM 1586 O O . ARG A 1 197 ? 0.061 -8.492 8.846 1.00 95.06 197 ARG A O 1
ATOM 1593 N N . ASN A 1 198 ? 0.453 -6.705 7.569 1.00 92.94 198 ASN A N 1
ATOM 1594 C CA . ASN A 1 198 ? 0.292 -7.422 6.313 1.00 92.94 198 ASN A CA 1
ATOM 1595 C C . ASN A 1 198 ? 1.401 -8.453 6.066 1.00 92.94 198 ASN A C 1
ATOM 1597 O O . ASN A 1 198 ? 1.111 -9.559 5.623 1.00 92.94 198 ASN A O 1
ATOM 1601 N N . GLU A 1 199 ? 2.672 -8.105 6.304 1.00 90.94 199 GLU A N 1
ATOM 1602 C CA . GLU A 1 199 ? 3.817 -9.007 6.066 1.00 90.94 199 GLU A CA 1
ATOM 1603 C C . GLU A 1 199 ? 3.765 -9.724 4.696 1.00 90.94 199 GLU A C 1
ATOM 1605 O O . GLU A 1 199 ? 4.050 -10.920 4.550 1.00 90.94 199 GLU A O 1
ATOM 1610 N N . LYS A 1 200 ? 3.379 -8.968 3.656 1.00 90.38 200 LYS A N 1
ATOM 1611 C CA . LYS A 1 200 ? 3.204 -9.435 2.267 1.00 90.38 200 LYS A CA 1
ATOM 1612 C C . LYS A 1 200 ? 2.104 -10.490 2.068 1.00 90.38 200 LYS A C 1
ATOM 1614 O O . LYS A 1 200 ? 2.122 -11.213 1.070 1.00 90.38 200 LYS A O 1
ATOM 1619 N N . ALA A 1 201 ? 1.153 -10.620 2.993 1.00 92.00 201 ALA A N 1
ATOM 1620 C CA . ALA A 1 201 ? -0.023 -11.484 2.845 1.00 92.00 201 ALA A CA 1
ATOM 1621 C C . ALA A 1 201 ? -0.941 -11.012 1.701 1.00 92.00 201 ALA A C 1
ATOM 1623 O O . ALA A 1 201 ? -1.496 -11.813 0.935 1.00 92.00 201 ALA A O 1
ATOM 1624 N N . VAL A 1 202 ? -1.063 -9.694 1.561 1.00 92.12 202 VAL A N 1
ATOM 1625 C CA . VAL A 1 202 ? -1.882 -8.998 0.576 1.00 92.12 202 VAL A CA 1
ATOM 1626 C C . VAL A 1 202 ? -0.998 -8.090 -0.268 1.00 92.12 202 VAL A C 1
ATOM 1628 O O . VAL A 1 202 ? -0.244 -7.262 0.241 1.00 92.12 202 VAL A O 1
ATOM 1631 N N . LYS A 1 203 ? -1.129 -8.235 -1.585 1.00 93.06 203 LYS A N 1
ATOM 1632 C CA . LYS A 1 203 ? -0.498 -7.374 -2.577 1.00 93.06 203 LYS A CA 1
ATOM 1633 C C . LYS A 1 203 ? -1.570 -6.827 -3.498 1.00 93.06 203 LYS A C 1
ATOM 1635 O O . LYS A 1 203 ? -2.348 -7.588 -4.072 1.00 93.06 203 LYS A O 1
ATOM 1640 N N . LEU A 1 204 ? -1.599 -5.513 -3.601 1.00 91.06 204 LEU A N 1
ATOM 1641 C CA . LEU A 1 204 ? -2.464 -4.755 -4.480 1.00 91.06 204 LEU A CA 1
ATOM 1642 C C . LEU A 1 204 ? -1.667 -4.319 -5.706 1.00 91.06 204 LEU A C 1
ATOM 1644 O O . LEU A 1 204 ? -0.441 -4.253 -5.668 1.00 91.06 204 LEU A O 1
ATOM 1648 N N . PHE A 1 205 ? -2.367 -4.018 -6.788 1.00 89.25 205 PHE A N 1
ATOM 1649 C CA . PHE A 1 205 ? -1.774 -3.481 -8.006 1.00 89.25 205 PHE A CA 1
ATOM 1650 C C . PHE A 1 205 ? -2.535 -2.209 -8.356 1.00 89.25 205 PHE A C 1
ATOM 1652 O O . PHE A 1 205 ? -3.768 -2.226 -8.322 1.00 89.25 205 PHE A O 1
ATOM 1659 N N . ASP A 1 206 ? -1.832 -1.109 -8.625 1.00 88.19 206 ASP A N 1
ATOM 1660 C CA . ASP A 1 206 ? -2.512 0.150 -8.927 1.00 88.19 206 ASP A CA 1
ATOM 1661 C C . ASP A 1 206 ? -3.266 0.089 -10.259 1.00 88.19 206 ASP A C 1
ATOM 1663 O O . ASP A 1 206 ? -2.882 -0.611 -11.200 1.00 88.19 206 ASP A O 1
ATOM 1667 N N . PHE A 1 207 ? -4.368 0.835 -10.329 1.00 82.12 207 PHE A N 1
ATOM 1668 C CA . PHE A 1 207 ? -5.291 0.798 -11.464 1.00 82.12 207 PHE A CA 1
ATOM 1669 C C . PHE A 1 207 ? -4.722 1.411 -12.747 1.00 82.12 207 PHE A C 1
ATOM 1671 O O . PHE A 1 207 ? -5.252 1.134 -13.820 1.00 82.12 207 PHE A O 1
ATOM 1678 N N . ASP A 1 208 ? -3.686 2.246 -12.640 1.00 78.81 208 ASP A N 1
ATOM 1679 C CA . ASP A 1 208 ? -3.158 3.009 -13.770 1.00 78.81 208 ASP A CA 1
ATOM 1680 C C . ASP A 1 208 ? -1.912 2.343 -14.366 1.00 78.81 208 ASP A C 1
ATOM 1682 O O . ASP A 1 208 ? -1.776 2.272 -15.586 1.00 78.81 208 ASP A O 1
ATOM 1686 N N . THR A 1 209 ? -1.004 1.843 -13.518 1.00 75.38 209 THR A N 1
ATOM 1687 C CA . THR A 1 209 ? 0.329 1.389 -13.946 1.00 75.38 209 THR A CA 1
ATOM 1688 C C . THR A 1 209 ? 0.684 -0.053 -13.587 1.00 75.38 209 THR A C 1
ATOM 1690 O O . THR A 1 209 ? 1.729 -0.530 -14.023 1.00 75.38 209 THR A O 1
ATOM 1693 N N . GLY A 1 210 ? -0.141 -0.772 -12.822 1.00 79.44 210 GLY A N 1
ATOM 1694 C CA . GLY A 1 210 ? 0.164 -2.149 -12.422 1.00 79.44 210 GLY A CA 1
ATOM 1695 C C . GLY A 1 210 ? 1.291 -2.319 -11.402 1.00 79.44 210 GLY A C 1
ATOM 1696 O O . GLY A 1 210 ? 1.758 -3.434 -11.168 1.00 79.44 210 GLY A O 1
ATOM 1697 N N . ARG A 1 211 ? 1.774 -1.241 -10.791 1.00 83.69 211 ARG A N 1
ATOM 1698 C CA . ARG A 1 211 ? 2.746 -1.258 -9.702 1.00 83.69 211 ARG A CA 1
ATOM 1699 C C . ARG A 1 211 ? 2.178 -2.011 -8.510 1.00 83.69 211 ARG A C 1
ATOM 1701 O O . ARG A 1 211 ? 1.101 -1.710 -7.997 1.00 83.69 211 ARG A O 1
ATOM 1708 N N . GLY A 1 212 ? 2.958 -2.982 -8.047 1.00 88.38 212 GLY A N 1
ATOM 1709 C CA . GLY A 1 212 ? 2.656 -3.734 -6.840 1.00 88.38 212 GLY A CA 1
ATOM 1710 C C . GLY A 1 212 ? 2.806 -2.866 -5.593 1.00 88.38 212 GLY A C 1
ATOM 1711 O O . GLY A 1 212 ? 3.860 -2.272 -5.372 1.00 88.38 212 GLY A O 1
ATOM 1712 N N . PHE A 1 213 ? 1.778 -2.856 -4.758 1.00 91.50 213 PHE A N 1
ATOM 1713 C CA . PHE A 1 213 ? 1.741 -2.187 -3.469 1.00 91.50 213 PHE A CA 1
ATOM 1714 C C . PHE A 1 213 ? 1.371 -3.194 -2.374 1.00 91.50 213 PHE A C 1
ATOM 1716 O O . PHE A 1 213 ? 0.373 -3.905 -2.473 1.00 91.50 213 PHE A O 1
ATOM 1723 N N . GLU A 1 214 ? 2.200 -3.278 -1.341 1.00 94.19 214 GLU A N 1
ATOM 1724 C CA . GLU A 1 214 ? 2.005 -4.140 -0.175 1.00 94.19 214 GLU A CA 1
ATOM 1725 C C . GLU A 1 214 ? 1.787 -3.197 1.017 1.00 94.19 214 GLU A C 1
ATOM 1727 O O . GLU A 1 214 ? 2.782 -2.707 1.538 1.00 94.19 214 GLU A O 1
ATOM 1732 N N . PRO A 1 215 ? 0.531 -2.874 1.390 1.00 95.19 215 PRO A N 1
ATOM 1733 C CA . PRO A 1 215 ? 0.264 -1.962 2.503 1.00 95.19 215 PRO A CA 1
ATOM 1734 C C . PRO A 1 215 ? 0.798 -2.544 3.809 1.00 95.19 215 PRO A C 1
ATOM 1736 O O . PRO A 1 215 ? 0.747 -3.763 3.979 1.00 95.19 215 PRO A O 1
ATOM 1739 N N . ASP A 1 216 ? 1.256 -1.703 4.732 1.00 95.88 216 ASP A N 1
ATOM 1740 C CA . ASP A 1 216 ? 1.799 -2.163 6.019 1.00 95.88 216 ASP A CA 1
ATOM 1741 C C . ASP A 1 216 ? 0.738 -2.852 6.897 1.00 95.88 216 ASP A C 1
ATOM 1743 O O . ASP A 1 216 ? 0.998 -3.902 7.494 1.00 95.88 216 ASP A O 1
ATOM 1747 N N . PHE A 1 217 ? -0.487 -2.313 6.927 1.00 97.31 217 PHE A N 1
ATOM 1748 C CA . PHE A 1 217 ? -1.586 -2.844 7.736 1.00 97.31 217 PHE A CA 1
ATOM 1749 C C . PHE A 1 217 ? -2.895 -2.996 6.959 1.00 97.31 217 PHE A C 1
ATOM 1751 O O . PHE A 1 217 ? -3.211 -2.239 6.035 1.00 97.31 217 PHE A O 1
ATOM 1758 N N . VAL A 1 218 ? -3.694 -3.967 7.402 1.00 97.56 218 VAL A N 1
ATOM 1759 C CA . VAL A 1 218 ? -5.083 -4.162 6.990 1.00 97.56 218 VAL A CA 1
ATOM 1760 C C . VAL A 1 218 ? -5.968 -4.163 8.232 1.00 97.56 218 VAL A C 1
ATOM 1762 O O . VAL A 1 218 ? -5.780 -4.967 9.145 1.00 97.56 218 VAL A O 1
ATOM 1765 N N . LEU A 1 219 ? -6.938 -3.256 8.261 1.00 97.44 219 LEU A N 1
ATOM 1766 C CA . LEU A 1 219 ? -7.911 -3.118 9.337 1.00 97.44 219 LEU A CA 1
ATOM 1767 C C . LEU A 1 219 ? -9.266 -3.667 8.883 1.00 97.44 219 LEU A C 1
ATOM 1769 O O . LEU A 1 219 ? -9.802 -3.239 7.860 1.00 97.44 219 LEU A O 1
ATOM 1773 N N . PHE A 1 220 ? -9.826 -4.591 9.658 1.00 96.44 220 PHE A N 1
ATOM 1774 C CA . PHE A 1 220 ? -11.139 -5.186 9.433 1.00 96.44 220 PHE A CA 1
ATOM 1775 C C . PHE A 1 220 ? -12.117 -4.712 10.503 1.00 96.44 220 PHE A C 1
ATOM 1777 O O . PHE A 1 220 ? -11.865 -4.880 11.697 1.00 96.44 220 PHE A O 1
ATOM 1784 N N . LEU A 1 221 ? -13.245 -4.148 10.069 1.00 96.06 221 LEU A N 1
ATOM 1785 C CA . LEU A 1 221 ? -14.300 -3.649 10.949 1.00 96.06 221 LEU A CA 1
ATOM 1786 C C . LEU A 1 221 ? -15.654 -4.225 10.522 1.00 96.06 221 LEU A C 1
ATOM 1788 O O . LEU A 1 221 ? -16.028 -4.105 9.355 1.00 96.06 221 LEU A O 1
ATOM 1792 N N . ARG A 1 222 ? -16.425 -4.809 11.446 1.00 93.94 222 ARG A N 1
ATOM 1793 C CA . ARG A 1 222 ? -17.827 -5.209 11.200 1.00 93.94 222 ARG A CA 1
ATOM 1794 C C . ARG A 1 222 ? -18.756 -4.414 12.096 1.00 93.94 222 ARG A C 1
ATOM 1796 O O . ARG A 1 222 ? -18.634 -4.482 13.318 1.00 93.94 222 ARG A O 1
ATOM 1803 N N . LYS A 1 223 ? -19.675 -3.649 11.499 1.00 92.00 223 LYS A N 1
ATOM 1804 C CA . LYS A 1 223 ? -20.570 -2.756 12.254 1.00 92.00 223 LYS A CA 1
ATOM 1805 C C . LYS A 1 223 ? -21.441 -3.528 13.243 1.00 92.00 223 LYS A C 1
ATOM 1807 O O . LYS A 1 223 ? -21.764 -4.694 13.027 1.00 92.00 223 LYS A O 1
ATOM 1812 N N . ARG A 1 224 ? -21.848 -2.855 14.317 1.00 91.25 224 ARG A N 1
ATOM 1813 C CA . ARG A 1 224 ? -22.800 -3.383 15.297 1.00 91.25 224 ARG A CA 1
ATOM 1814 C C . ARG A 1 224 ? -24.253 -3.161 14.862 1.00 91.25 224 ARG A C 1
ATOM 1816 O O . ARG A 1 224 ? -24.589 -2.214 14.148 1.00 91.25 224 ARG A O 1
ATOM 1823 N N . GLY A 1 225 ? -25.146 -4.021 15.351 1.00 86.62 225 GLY A N 1
ATOM 1824 C CA . GLY A 1 225 ? -26.593 -3.794 15.334 1.00 86.62 225 GLY A CA 1
ATOM 1825 C C . GLY A 1 225 ? -27.231 -3.935 13.950 1.00 86.62 225 GLY A C 1
ATOM 1826 O O . GLY A 1 225 ? -26.950 -4.884 13.218 1.00 86.62 225 GLY A O 1
ATOM 1827 N N . GLN A 1 226 ? -28.111 -2.992 13.594 1.00 77.31 226 GLN A N 1
ATOM 1828 C CA . GLN A 1 226 ? -28.879 -3.016 12.335 1.00 77.31 226 GLN A CA 1
ATOM 1829 C C . GLN A 1 226 ? -27.985 -2.976 11.084 1.00 77.31 226 GLN A C 1
ATOM 1831 O O . GLN A 1 226 ? -28.387 -3.435 10.021 1.00 77.31 226 GLN A O 1
ATOM 1836 N N . ASN A 1 227 ? -26.748 -2.488 11.226 1.00 79.12 227 ASN A N 1
ATOM 1837 C CA . ASN A 1 227 ? -25.770 -2.404 10.147 1.00 79.12 227 ASN A CA 1
ATOM 1838 C C . ASN A 1 227 ? -24.769 -3.569 10.143 1.00 79.12 227 ASN A C 1
ATOM 1840 O O . ASN A 1 227 ? -23.772 -3.491 9.434 1.00 79.12 227 ASN A O 1
ATOM 1844 N N . SER A 1 228 ? -25.007 -4.647 10.897 1.00 80.25 228 SER A N 1
ATOM 1845 C CA . SER A 1 228 ? -24.067 -5.774 11.057 1.00 80.25 228 SER A CA 1
ATOM 1846 C C . SER A 1 228 ? -23.716 -6.546 9.785 1.00 80.25 228 SER A C 1
ATOM 1848 O O . SER A 1 228 ? -22.726 -7.279 9.757 1.00 80.25 228 SER A O 1
ATOM 1850 N N . SER A 1 229 ? -24.473 -6.341 8.710 1.00 79.62 229 SER A N 1
ATOM 1851 C CA . SER A 1 229 ? -24.122 -6.797 7.366 1.00 79.62 229 SER A CA 1
ATOM 1852 C C . SER A 1 229 ? -22.971 -6.005 6.735 1.00 79.62 229 SER A C 1
ATOM 1854 O O . SER A 1 229 ? -22.401 -6.476 5.755 1.00 79.62 229 SER A O 1
ATOM 1856 N N . THR A 1 230 ? -22.624 -4.828 7.267 1.00 87.62 230 THR A N 1
ATOM 1857 C CA . THR A 1 230 ? -21.579 -3.938 6.744 1.00 87.62 230 THR A CA 1
ATOM 1858 C C . THR A 1 230 ? -20.212 -4.292 7.311 1.00 87.62 230 THR A C 1
ATOM 1860 O O . THR A 1 230 ? -19.998 -4.246 8.525 1.00 87.62 230 THR A O 1
ATOM 1863 N N . ILE A 1 231 ? -19.281 -4.594 6.412 1.00 89.56 231 ILE A N 1
ATOM 1864 C CA . ILE A 1 231 ? -17.893 -4.934 6.706 1.00 89.56 231 ILE A CA 1
ATOM 1865 C C . ILE A 1 231 ? -16.985 -3.964 5.950 1.00 89.56 231 ILE A C 1
ATOM 1867 O O . ILE A 1 231 ? -17.103 -3.811 4.734 1.00 89.56 231 ILE A O 1
ATOM 1871 N N . LEU A 1 232 ? -16.067 -3.327 6.668 1.00 93.44 232 LEU A N 1
ATOM 1872 C CA . LEU A 1 232 ? -15.048 -2.445 6.112 1.00 93.44 232 LEU A CA 1
ATOM 1873 C C . LEU A 1 232 ? -13.691 -3.148 6.156 1.00 93.44 232 LEU A C 1
ATOM 1875 O O . LEU A 1 232 ? -13.321 -3.743 7.168 1.00 93.44 232 LEU A O 1
ATOM 1879 N N . GLN A 1 233 ? -12.951 -3.041 5.059 1.00 95.00 233 GLN A N 1
ATOM 1880 C CA . GLN A 1 233 ? -11.548 -3.414 4.965 1.00 95.00 233 GLN A CA 1
ATOM 1881 C C . GLN A 1 233 ? -10.752 -2.172 4.563 1.00 95.00 233 GLN A C 1
ATOM 1883 O O . GLN A 1 233 ? -10.914 -1.658 3.452 1.00 95.00 233 GLN A O 1
ATOM 1888 N N . LEU A 1 234 ? -9.905 -1.690 5.469 1.00 96.88 234 LEU A N 1
ATOM 1889 C CA . LEU A 1 234 ? -9.101 -0.491 5.275 1.00 96.88 234 LEU A CA 1
ATOM 1890 C C . LEU A 1 234 ? -7.632 -0.870 5.089 1.00 96.88 234 LEU A C 1
ATOM 1892 O O . LEU A 1 234 ? -7.066 -1.590 5.910 1.00 96.88 234 LEU A O 1
ATOM 1896 N N . PHE A 1 235 ? -7.015 -0.371 4.021 1.00 97.31 235 PHE A N 1
ATOM 1897 C CA . PHE A 1 235 ? -5.575 -0.474 3.789 1.00 97.31 235 PHE A CA 1
ATOM 1898 C C . PHE A 1 235 ? -4.861 0.769 4.307 1.00 97.31 235 PHE A C 1
ATOM 1900 O O . PHE A 1 235 ? -5.296 1.892 4.032 1.00 97.31 235 PHE A O 1
ATOM 1907 N N . ILE A 1 236 ? -3.784 0.559 5.063 1.00 97.06 236 ILE A N 1
ATOM 1908 C CA . ILE A 1 236 ? -3.121 1.611 5.835 1.00 97.06 236 ILE A CA 1
ATOM 1909 C C . ILE A 1 236 ? -1.605 1.501 5.663 1.00 97.06 236 ILE A C 1
ATOM 1911 O O . ILE A 1 236 ? -1.050 0.405 5.706 1.00 97.06 236 ILE A O 1
ATOM 1915 N N . GLU A 1 237 ? -0.956 2.652 5.489 1.00 95.50 237 GLU A N 1
ATOM 1916 C CA . GLU A 1 237 ? 0.494 2.787 5.331 1.00 95.50 237 GLU A CA 1
ATOM 1917 C C . GLU A 1 237 ? 1.004 3.925 6.239 1.00 95.50 237 GLU A C 1
ATOM 1919 O O . GLU A 1 237 ? 0.805 5.108 5.932 1.00 95.50 237 GLU A O 1
ATOM 1924 N N . PRO A 1 238 ? 1.639 3.602 7.376 1.00 93.94 238 PRO A N 1
ATOM 1925 C CA . PRO A 1 238 ? 2.398 4.562 8.168 1.00 93.94 238 PRO A CA 1
ATOM 1926 C C . PRO A 1 238 ? 3.660 5.031 7.435 1.00 93.94 238 PRO A C 1
ATOM 1928 O O . PRO A 1 238 ? 4.439 4.234 6.916 1.00 93.94 238 PRO A O 1
ATOM 1931 N N . LYS A 1 239 ? 3.901 6.345 7.393 1.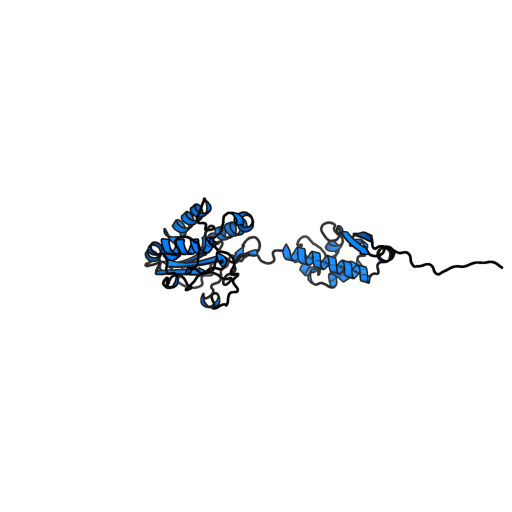00 86.75 239 LYS A N 1
ATOM 1932 C CA . LYS A 1 239 ? 5.052 6.933 6.697 1.00 86.75 239 LYS A CA 1
ATOM 1933 C C . LYS A 1 239 ? 5.644 8.124 7.417 1.00 86.75 239 LYS A C 1
ATOM 1935 O O . LYS A 1 239 ? 4.964 9.106 7.690 1.00 86.75 239 LYS A O 1
ATOM 1940 N N . GLY A 1 240 ? 6.967 8.082 7.562 1.00 78.69 240 GLY A N 1
ATOM 1941 C CA . GLY A 1 240 ? 7.767 9.219 7.995 1.00 78.69 240 GLY A CA 1
ATOM 1942 C C . GLY A 1 240 ? 7.959 10.244 6.876 1.00 78.69 240 GLY A C 1
ATOM 1943 O O . GLY A 1 240 ? 8.136 9.904 5.704 1.00 78.69 240 GLY A O 1
ATOM 1944 N N . ASP A 1 241 ? 8.004 11.515 7.261 1.00 71.50 241 ASP A N 1
ATOM 1945 C CA . ASP A 1 241 ? 8.020 12.676 6.366 1.00 71.50 241 ASP A CA 1
ATOM 1946 C C . ASP A 1 241 ? 9.102 12.650 5.272 1.00 71.50 241 ASP A C 1
ATOM 1948 O O . ASP A 1 241 ? 8.881 13.137 4.161 1.00 71.50 241 ASP A O 1
ATOM 1952 N N . ARG A 1 242 ? 10.267 12.064 5.574 1.00 64.50 242 ARG A N 1
ATOM 1953 C CA . ARG A 1 242 ? 11.444 12.022 4.688 1.00 64.50 242 ARG A CA 1
ATOM 1954 C C . ARG A 1 242 ? 11.316 11.038 3.519 1.00 64.50 242 ARG A C 1
ATOM 1956 O O . ARG A 1 242 ? 12.059 11.171 2.554 1.00 64.50 242 ARG A O 1
ATOM 1963 N N . LEU A 1 243 ? 10.412 10.059 3.598 1.00 61.59 243 LEU A N 1
ATOM 1964 C CA . LEU A 1 243 ? 10.267 8.987 2.599 1.00 61.59 243 LEU A CA 1
ATOM 1965 C C . LEU A 1 243 ? 9.149 9.255 1.575 1.00 61.59 243 LEU A C 1
ATOM 1967 O O . LEU A 1 243 ? 8.988 8.484 0.632 1.00 61.59 243 LEU A O 1
ATOM 1971 N N . ARG A 1 244 ? 8.407 10.360 1.730 1.00 66.38 244 ARG A N 1
ATOM 1972 C CA . ARG A 1 244 ? 7.222 10.692 0.921 1.00 66.38 244 ARG A CA 1
ATOM 1973 C C . ARG A 1 244 ? 7.469 10.846 -0.593 1.00 66.38 244 ARG A C 1
ATOM 1975 O O . ARG A 1 244 ? 6.721 10.226 -1.340 1.00 66.38 244 ARG A O 1
ATOM 1982 N N . PRO A 1 245 ? 8.524 11.534 -1.083 1.00 66.94 245 PRO A N 1
ATOM 1983 C CA . PRO A 1 245 ? 8.640 11.863 -2.514 1.00 66.94 245 PRO A CA 1
ATOM 1984 C C . PRO A 1 245 ? 8.674 10.667 -3.483 1.00 66.94 245 PRO A C 1
ATOM 1986 O O . PRO A 1 245 ? 8.409 10.823 -4.670 1.00 66.94 245 PRO A O 1
ATOM 1989 N N . HIS A 1 246 ? 9.032 9.470 -3.010 1.00 69.81 246 HIS A N 1
ATOM 1990 C CA . HIS A 1 246 ? 9.050 8.254 -3.835 1.00 69.81 246 HIS A CA 1
ATOM 1991 C C . HIS A 1 246 ? 7.755 7.431 -3.744 1.00 69.81 246 HIS A C 1
ATOM 1993 O O . HIS A 1 246 ? 7.552 6.514 -4.544 1.00 69.81 246 HIS A O 1
ATOM 1999 N N . ASP A 1 247 ? 6.880 7.769 -2.797 1.00 82.00 247 ASP A N 1
ATOM 2000 C CA . ASP A 1 247 ? 5.698 7.000 -2.416 1.00 82.00 247 ASP A CA 1
ATOM 2001 C C . ASP A 1 247 ? 4.373 7.732 -2.722 1.00 82.00 247 ASP A C 1
ATOM 2003 O O . ASP A 1 247 ? 3.315 7.138 -2.525 1.00 82.00 247 ASP A O 1
ATOM 2007 N N . ASP A 1 248 ? 4.396 8.951 -3.280 1.00 85.94 248 ASP A N 1
ATOM 2008 C CA . ASP A 1 248 ? 3.188 9.738 -3.617 1.00 85.94 248 ASP A CA 1
ATOM 2009 C C . ASP A 1 248 ? 2.164 8.944 -4.452 1.00 85.94 248 ASP A C 1
ATOM 2011 O O . ASP A 1 248 ? 0.958 8.995 -4.203 1.00 85.94 248 ASP A O 1
ATOM 2015 N N . TRP A 1 249 ? 2.641 8.111 -5.383 1.00 88.94 249 TRP A N 1
ATOM 2016 C CA . TRP A 1 249 ? 1.774 7.258 -6.203 1.00 88.94 249 TRP A CA 1
ATOM 2017 C C . TRP A 1 249 ? 0.963 6.245 -5.372 1.00 88.94 249 TRP A C 1
ATOM 2019 O O . TRP A 1 249 ? -0.147 5.884 -5.763 1.00 88.94 249 TRP A O 1
ATOM 2029 N N . LYS A 1 250 ? 1.477 5.786 -4.220 1.00 92.12 250 LYS A N 1
ATOM 2030 C CA . LYS A 1 250 ? 0.740 4.886 -3.317 1.00 92.12 250 LYS A CA 1
ATOM 2031 C C . LYS A 1 250 ? -0.377 5.636 -2.602 1.00 92.12 250 LYS A C 1
ATOM 2033 O O . LYS A 1 250 ? -1.459 5.080 -2.444 1.00 92.12 250 LYS A O 1
ATOM 2038 N N . GLN A 1 251 ? -0.147 6.890 -2.207 1.00 91.00 251 GLN A N 1
ATOM 2039 C CA . GLN A 1 251 ? -1.187 7.722 -1.602 1.00 91.00 251 GLN A CA 1
ATOM 2040 C C . GLN A 1 251 ? -2.310 8.010 -2.604 1.00 91.00 251 GLN A C 1
ATOM 2042 O O . GLN A 1 251 ? -3.491 7.861 -2.280 1.00 91.00 251 GLN A O 1
ATOM 2047 N N . GLU A 1 252 ? -1.956 8.329 -3.851 1.00 91.50 252 GLU A N 1
ATOM 2048 C CA . GLU A 1 252 ? -2.937 8.440 -4.930 1.00 91.50 252 GLU A CA 1
ATOM 2049 C C . GLU A 1 252 ? -3.698 7.127 -5.135 1.00 91.50 252 GLU A C 1
ATOM 2051 O O . GLU A 1 252 ? -4.925 7.136 -5.260 1.00 91.50 252 GLU A O 1
ATOM 2056 N N . PHE A 1 253 ? -3.004 5.988 -5.128 1.00 93.19 253 PHE A N 1
ATOM 2057 C CA . PHE A 1 253 ? -3.643 4.687 -5.283 1.00 93.19 253 PHE A CA 1
ATOM 2058 C C . PHE A 1 253 ? -4.616 4.365 -4.136 1.00 93.19 253 PHE A C 1
ATOM 2060 O O . PHE A 1 253 ? -5.764 4.008 -4.407 1.00 93.19 253 PHE A O 1
ATOM 2067 N N . LEU A 1 254 ? -4.215 4.567 -2.876 1.00 94.38 254 LEU A N 1
ATOM 2068 C CA . LEU A 1 254 ? -5.070 4.396 -1.695 1.00 94.38 254 LEU A CA 1
ATOM 2069 C C . LEU A 1 254 ? -6.356 5.231 -1.807 1.00 94.38 254 LEU A C 1
ATOM 2071 O O . LEU A 1 254 ? -7.448 4.709 -1.575 1.00 94.38 254 LEU A O 1
ATOM 2075 N N . SER A 1 255 ? -6.250 6.483 -2.270 1.00 93.06 255 SER A N 1
ATOM 2076 C CA . SER A 1 255 ? -7.408 7.371 -2.468 1.00 93.06 255 SER A CA 1
ATOM 2077 C C . SER A 1 255 ? -8.392 6.869 -3.537 1.00 93.06 255 SER A C 1
ATOM 2079 O O . SER A 1 255 ? -9.600 7.105 -3.454 1.00 93.06 255 SER A O 1
ATOM 2081 N N . LYS A 1 256 ? -7.890 6.131 -4.536 1.00 92.19 256 LYS A N 1
ATOM 2082 C CA . LYS A 1 256 ? -8.678 5.587 -5.649 1.00 92.19 256 LYS A CA 1
ATOM 2083 C C . LYS A 1 256 ? -9.406 4.294 -5.285 1.00 92.19 256 LYS A C 1
ATOM 2085 O O . LYS A 1 256 ? -10.344 3.940 -5.999 1.00 92.19 256 LYS A O 1
ATOM 2090 N N . LEU A 1 257 ? -9.009 3.589 -4.219 1.00 91.75 257 LEU A N 1
ATOM 2091 C CA . LEU A 1 257 ? -9.574 2.279 -3.868 1.00 91.75 257 LEU A CA 1
ATOM 2092 C C . LEU A 1 257 ? -11.085 2.342 -3.636 1.00 91.75 257 LEU A C 1
ATOM 2094 O O . LEU A 1 257 ? -11.817 1.583 -4.260 1.00 91.75 257 LEU A O 1
ATOM 2098 N N . LYS A 1 258 ? -11.565 3.294 -2.827 1.00 88.62 258 LYS A N 1
ATOM 2099 C CA . LYS A 1 258 ? -12.991 3.386 -2.472 1.00 88.62 258 LYS A CA 1
ATOM 2100 C C . LYS A 1 258 ? -13.909 3.580 -3.684 1.00 88.62 258 LYS A C 1
ATOM 2102 O O . LYS A 1 258 ? -15.006 3.035 -3.716 1.00 88.62 258 LYS A O 1
ATOM 2107 N N . SER A 1 259 ? -13.486 4.375 -4.667 1.00 86.88 259 SER A N 1
ATOM 2108 C CA . SER A 1 259 ? -14.304 4.713 -5.841 1.00 86.88 259 SER A CA 1
ATOM 2109 C C . SER A 1 259 ? -14.155 3.727 -6.998 1.00 86.88 259 SER A C 1
ATOM 2111 O O . SER A 1 259 ? -15.044 3.645 -7.845 1.00 86.88 259 SER A O 1
ATOM 2113 N N . ASN A 1 260 ? -13.044 2.988 -7.059 1.00 85.44 260 ASN A N 1
ATOM 2114 C CA . ASN A 1 260 ? -12.750 2.090 -8.173 1.00 85.44 260 ASN A CA 1
ATOM 2115 C C . ASN A 1 260 ? -12.872 0.606 -7.832 1.00 85.44 260 ASN A C 1
ATOM 2117 O O . ASN A 1 260 ? -13.059 -0.174 -8.763 1.00 85.44 260 ASN A O 1
ATOM 2121 N N . ALA A 1 261 ? -12.779 0.205 -6.561 1.00 83.81 261 ALA A N 1
ATOM 2122 C CA . ALA A 1 261 ? -12.930 -1.191 -6.171 1.00 83.81 261 ALA A CA 1
ATOM 2123 C C . ALA A 1 261 ? -14.366 -1.668 -6.428 1.00 83.81 261 ALA A C 1
ATOM 2125 O O . ALA A 1 261 ? -15.340 -1.145 -5.887 1.00 83.81 261 ALA A O 1
ATOM 2126 N N . ARG A 1 262 ? -14.485 -2.693 -7.263 1.00 79.94 262 ARG A N 1
ATOM 2127 C CA . ARG A 1 262 ? -15.702 -3.439 -7.552 1.00 79.94 262 ARG A CA 1
ATOM 2128 C C . ARG A 1 262 ? -15.602 -4.759 -6.823 1.00 79.94 262 ARG A C 1
ATOM 2130 O O . ARG A 1 262 ? -14.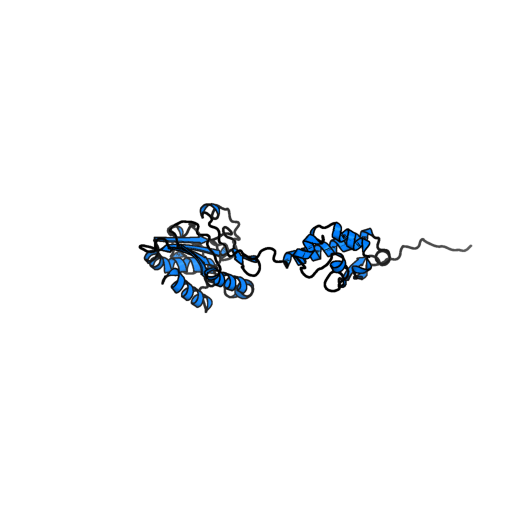732 -5.573 -7.105 1.00 79.94 262 ARG A O 1
ATOM 2137 N N . LEU A 1 263 ? -16.476 -4.961 -5.856 1.00 73.94 263 LEU A N 1
ATOM 2138 C CA . LEU A 1 263 ? -16.534 -6.214 -5.124 1.00 73.94 263 LEU A CA 1
ATOM 2139 C C . LEU A 1 263 ? -17.529 -7.100 -5.861 1.00 73.94 263 LEU A C 1
ATOM 2141 O O . LEU A 1 263 ? -18.703 -6.739 -5.974 1.00 73.94 263 LEU A O 1
ATOM 2145 N N . GLU A 1 264 ? -17.067 -8.237 -6.389 1.00 60.38 264 GLU A N 1
ATOM 2146 C CA . GLU A 1 264 ? -18.007 -9.272 -6.818 1.00 60.38 264 GLU A CA 1
ATOM 2147 C C . GLU A 1 264 ? -18.923 -9.578 -5.623 1.00 60.38 264 GLU A C 1
ATOM 2149 O O . GLU A 1 264 ? -18.495 -9.564 -4.465 1.00 60.38 264 GLU A O 1
ATOM 2154 N N . THR A 1 265 ? -20.219 -9.750 -5.872 1.00 51.56 265 THR A N 1
ATOM 2155 C CA . THR A 1 265 ? -21.237 -9.884 -4.822 1.00 51.56 265 THR A CA 1
ATOM 2156 C C . THR A 1 265 ? -21.102 -11.256 -4.159 1.00 51.56 265 THR A C 1
ATOM 2158 O O . THR A 1 265 ? -21.805 -12.200 -4.500 1.00 51.56 265 THR A O 1
ATOM 2161 N N . VAL A 1 266 ? -20.125 -11.407 -3.266 1.00 49.00 266 VAL A N 1
ATOM 2162 C CA . VAL A 1 266 ? -19.626 -12.735 -2.876 1.00 49.00 266 VAL A CA 1
ATOM 2163 C C . VAL A 1 266 ? -20.511 -13.418 -1.834 1.00 49.00 266 VAL A C 1
ATOM 2165 O O . VAL A 1 266 ? -20.555 -14.643 -1.785 1.00 49.00 266 VAL A O 1
ATOM 2168 N N . PHE A 1 267 ? -21.289 -12.686 -1.039 1.00 50.44 267 PHE A N 1
ATOM 2169 C CA . PHE A 1 267 ? -22.168 -13.311 -0.051 1.00 50.44 267 PHE A CA 1
ATOM 2170 C C . PHE A 1 267 ? -23.505 -12.580 0.009 1.00 50.44 267 PHE A C 1
ATOM 2172 O O . PHE A 1 267 ? -23.563 -11.411 0.386 1.00 50.44 267 PHE A O 1
ATOM 2179 N N . GLN A 1 268 ? -24.586 -13.270 -0.371 1.00 50.22 268 GLN A N 1
ATOM 2180 C CA . GLN A 1 268 ? -25.952 -12.758 -0.246 1.00 50.22 268 GLN A CA 1
ATOM 2181 C C . GLN A 1 268 ? -26.173 -12.229 1.184 1.00 50.22 268 GLN A C 1
ATOM 2183 O O . GLN A 1 268 ? -26.038 -12.974 2.153 1.00 50.22 268 GLN A O 1
ATOM 2188 N N . GLY A 1 269 ? -26.476 -10.933 1.315 1.00 59.94 269 GLY A N 1
ATOM 2189 C CA . GLY A 1 269 ? -26.811 -10.293 2.593 1.00 59.94 269 GLY A CA 1
ATOM 2190 C C . GLY A 1 269 ? -25.667 -9.607 3.353 1.00 59.94 269 GLY A C 1
ATOM 2191 O O . GLY A 1 269 ? -25.912 -9.136 4.462 1.00 59.94 269 GLY A O 1
ATOM 2192 N N . ARG A 1 270 ? -24.446 -9.509 2.800 1.00 69.31 270 ARG A N 1
ATOM 2193 C CA . ARG A 1 270 ? -23.348 -8.708 3.383 1.00 69.31 270 ARG A CA 1
ATOM 2194 C C . ARG A 1 270 ? -22.876 -7.611 2.431 1.00 69.31 270 ARG A C 1
ATOM 2196 O O . ARG A 1 270 ? -22.685 -7.856 1.244 1.00 69.31 270 ARG A O 1
ATOM 2203 N N . ASN A 1 271 ? -22.648 -6.424 2.983 1.00 79.25 271 ASN A N 1
ATOM 2204 C CA . ASN A 1 271 ? -22.120 -5.259 2.288 1.00 79.25 271 ASN A CA 1
ATOM 2205 C C . ASN A 1 271 ? -20.644 -5.112 2.648 1.00 79.25 271 ASN A C 1
ATOM 2207 O O . ASN A 1 271 ? -20.310 -4.854 3.802 1.00 79.25 271 ASN A O 1
ATOM 2211 N N . TYR A 1 272 ? -19.767 -5.281 1.668 1.00 84.00 272 TYR A N 1
ATOM 2212 C CA . TYR A 1 272 ? -18.334 -5.091 1.849 1.00 84.00 272 TYR A CA 1
ATOM 2213 C C . TYR A 1 272 ? -17.921 -3.741 1.271 1.00 84.00 272 TYR A C 1
ATOM 2215 O O . TYR A 1 272 ? -18.360 -3.375 0.182 1.00 84.00 272 TYR A O 1
ATOM 2223 N N . THR A 1 273 ? -17.048 -3.036 1.980 1.00 88.81 273 THR A N 1
ATOM 2224 C CA . THR A 1 273 ? -16.428 -1.797 1.513 1.00 88.81 273 THR A CA 1
ATOM 2225 C C . THR A 1 273 ? -14.922 -1.923 1.664 1.00 88.81 273 THR A C 1
ATOM 2227 O O . THR A 1 273 ? -14.421 -2.188 2.755 1.00 88.81 273 THR A O 1
ATOM 2230 N N . VAL A 1 274 ? -14.197 -1.717 0.567 1.00 91.56 274 VAL A N 1
ATOM 2231 C CA . VAL A 1 274 ? -12.734 -1.662 0.553 1.00 91.56 274 VAL A CA 1
ATOM 2232 C C . VAL A 1 274 ? -12.311 -0.217 0.336 1.00 91.56 274 VAL A C 1
ATOM 2234 O O . VAL A 1 274 ? -12.783 0.432 -0.596 1.00 91.56 274 VAL A O 1
ATOM 2237 N N . LEU A 1 275 ? -11.422 0.293 1.182 1.00 94.25 275 LEU A N 1
ATOM 2238 C CA . LEU A 1 275 ? -10.894 1.648 1.063 1.00 94.25 275 LEU A CA 1
ATOM 2239 C C . LEU A 1 275 ? -9.420 1.702 1.470 1.00 94.25 275 LEU A C 1
ATOM 2241 O O . LEU A 1 275 ? -8.937 0.876 2.240 1.00 94.25 275 LEU A O 1
ATOM 2245 N N . GLY A 1 276 ? -8.704 2.684 0.933 1.00 95.44 276 GLY A N 1
ATOM 2246 C CA . GLY A 1 276 ? -7.398 3.089 1.430 1.00 95.44 276 GLY A CA 1
ATOM 2247 C C . GLY A 1 276 ? -7.539 4.377 2.226 1.00 95.44 276 GLY A C 1
ATOM 2248 O O . GLY A 1 276 ? -8.312 5.255 1.838 1.00 95.44 276 GLY A O 1
ATOM 2249 N N . LEU A 1 277 ? -6.808 4.486 3.330 1.00 95.94 277 LEU A N 1
ATOM 2250 C CA . LEU A 1 277 ? -6.682 5.746 4.058 1.00 95.94 277 LEU A CA 1
ATOM 2251 C C . LEU A 1 277 ? -5.483 6.549 3.533 1.00 95.94 277 LEU A C 1
ATOM 2253 O O . LEU A 1 277 ? -4.582 5.965 2.926 1.00 95.94 277 LEU A O 1
ATOM 2257 N N . PRO A 1 278 ? -5.444 7.877 3.753 1.00 94.62 278 PRO A N 1
ATOM 2258 C CA . PRO A 1 278 ? -4.213 8.649 3.603 1.00 94.62 278 PRO A CA 1
ATOM 2259 C C . PRO A 1 278 ? -3.066 8.021 4.405 1.00 94.62 278 PRO A C 1
ATOM 2261 O O . PRO A 1 278 ? -3.295 7.208 5.301 1.00 94.62 278 PRO A O 1
ATOM 2264 N N . PHE A 1 279 ? -1.824 8.401 4.111 1.00 94.69 279 PHE A N 1
ATOM 2265 C CA . PHE A 1 279 ? -0.704 7.948 4.932 1.00 94.69 279 PHE A CA 1
ATOM 2266 C C . PHE A 1 279 ? -0.870 8.377 6.385 1.00 94.69 279 PHE A C 1
ATOM 2268 O O . PHE A 1 279 ? -1.314 9.490 6.660 1.00 94.69 279 PHE A O 1
ATOM 2275 N N . PHE A 1 280 ? -0.480 7.503 7.307 1.00 94.19 280 PHE A N 1
ATOM 2276 C CA . PHE A 1 280 ? -0.425 7.843 8.722 1.00 94.19 280 PHE A CA 1
ATOM 2277 C C . PHE A 1 280 ? 0.946 8.422 9.080 1.00 94.19 280 PHE A C 1
ATOM 2279 O O . PHE A 1 280 ? 1.975 7.909 8.650 1.00 94.19 280 PHE A O 1
ATOM 2286 N N . ASN A 1 281 ? 0.958 9.457 9.912 1.00 90.56 281 ASN A N 1
ATOM 2287 C CA . ASN A 1 281 ? 2.144 9.992 10.577 1.00 90.56 281 ASN A CA 1
ATOM 2288 C C . ASN A 1 281 ? 1.698 10.599 11.917 1.00 90.56 281 ASN A C 1
ATOM 2290 O O . ASN A 1 281 ? 0.533 10.977 12.053 1.00 90.56 281 ASN A O 1
ATOM 2294 N N . GLU A 1 282 ? 2.585 10.703 12.906 1.00 83.94 282 GLU A N 1
ATOM 2295 C CA . GLU A 1 282 ? 2.271 11.355 14.183 1.00 83.94 282 GLU A CA 1
ATOM 2296 C C . GLU A 1 282 ? 2.224 12.890 14.078 1.00 83.94 282 GLU A C 1
ATOM 2298 O O . GLU A 1 282 ? 1.520 13.536 14.854 1.00 83.94 282 GLU A O 1
ATOM 2303 N N . GLU A 1 283 ? 2.848 13.492 13.070 1.00 81.19 283 GLU A N 1
ATOM 2304 C CA . GLU A 1 283 ? 2.990 14.945 12.970 1.00 81.19 283 GLU A CA 1
ATOM 2305 C C . GLU A 1 283 ? 2.494 15.525 11.632 1.00 81.19 283 GLU A C 1
ATOM 2307 O O . GLU A 1 283 ? 2.326 14.843 10.617 1.00 81.19 283 GLU A O 1
ATOM 2312 N N . GLY A 1 284 ? 2.247 16.838 11.642 1.00 83.38 284 GLY A N 1
ATOM 2313 C CA . GLY A 1 284 ? 1.993 17.636 10.443 1.00 83.38 284 GLY A CA 1
ATOM 2314 C C . GLY A 1 284 ? 0.654 17.386 9.737 1.00 83.38 284 GLY A C 1
ATOM 2315 O O . GLY A 1 284 ? -0.290 16.815 10.284 1.00 83.38 284 GLY A O 1
ATOM 2316 N N . GLN A 1 285 ? 0.574 17.861 8.490 1.00 82.81 285 GLN A N 1
ATOM 2317 C CA . GLN A 1 285 ? -0.644 17.802 7.673 1.00 82.81 285 GLN A CA 1
ATOM 2318 C C . GLN A 1 285 ? -1.064 16.363 7.351 1.00 82.81 285 GLN A C 1
ATOM 2320 O O . GLN A 1 285 ? -2.250 16.062 7.347 1.00 82.81 285 GLN A O 1
ATOM 2325 N N . THR A 1 286 ? -0.106 15.454 7.150 1.00 83.50 286 THR A N 1
ATOM 2326 C CA . THR A 1 286 ? -0.398 14.035 6.900 1.00 83.50 286 THR A CA 1
ATOM 2327 C C . THR A 1 286 ? -1.179 13.405 8.052 1.00 83.50 286 THR A C 1
ATOM 2329 O O . THR A 1 286 ? -2.141 12.685 7.798 1.00 83.50 286 THR A O 1
ATOM 2332 N N . ASN A 1 287 ? -0.846 13.733 9.307 1.00 88.31 287 ASN A N 1
ATOM 2333 C CA . ASN A 1 287 ? -1.649 13.298 10.449 1.00 88.31 287 ASN A CA 1
ATOM 2334 C C . ASN A 1 287 ? -3.079 13.863 10.373 1.00 88.31 287 ASN A C 1
ATOM 2336 O O . ASN A 1 287 ? -4.047 13.125 10.543 1.00 88.31 287 ASN A O 1
ATOM 2340 N N . ALA A 1 288 ? -3.221 15.161 10.092 1.00 90.94 288 ALA A N 1
ATOM 2341 C CA . ALA A 1 288 ? -4.531 15.804 10.002 1.00 90.94 288 ALA A CA 1
ATOM 2342 C C . ALA A 1 288 ? -5.416 15.170 8.913 1.00 90.94 288 ALA A C 1
ATOM 2344 O O . ALA A 1 288 ? -6.580 14.867 9.178 1.00 90.94 288 ALA A O 1
ATOM 2345 N N . ASP A 1 289 ? -4.853 14.905 7.731 1.00 92.31 289 ASP A N 1
ATOM 2346 C CA . ASP A 1 289 ? -5.554 14.256 6.620 1.00 92.31 289 ASP A CA 1
ATOM 2347 C C . ASP A 1 289 ? -5.963 12.823 6.979 1.00 92.31 289 ASP A C 1
ATOM 2349 O O . ASP A 1 289 ? -7.108 12.426 6.744 1.00 92.31 289 ASP A O 1
ATOM 2353 N N . PHE A 1 290 ? -5.053 12.058 7.597 1.00 94.75 290 PHE A N 1
ATOM 2354 C CA . PHE A 1 290 ? -5.353 10.719 8.094 1.00 94.75 290 PHE A CA 1
ATOM 2355 C C . PHE A 1 290 ? -6.490 10.745 9.111 1.00 94.75 290 PHE A C 1
ATOM 2357 O O . PHE A 1 290 ? -7.469 10.025 8.938 1.00 94.75 290 PHE A O 1
ATOM 2364 N N . LYS A 1 291 ? -6.393 11.579 10.155 1.00 94.38 291 LYS A N 1
ATOM 2365 C CA . LYS A 1 291 ? -7.405 11.664 11.216 1.00 94.38 291 LYS A CA 1
ATOM 2366 C C . LYS A 1 291 ? -8.761 12.074 10.665 1.00 94.38 291 LYS A C 1
ATOM 2368 O O . LYS A 1 291 ? -9.755 11.468 11.039 1.00 94.38 291 LYS A O 1
ATOM 2373 N N . ALA A 1 292 ? -8.811 13.049 9.757 1.00 95.25 292 ALA A N 1
ATOM 2374 C CA . ALA A 1 292 ? -10.059 13.467 9.126 1.00 95.25 292 ALA A CA 1
ATOM 2375 C C . ALA A 1 292 ? -10.694 12.330 8.308 1.00 95.25 292 ALA A C 1
ATOM 2377 O O . ALA A 1 292 ? -11.901 12.102 8.390 1.00 95.25 292 ALA A O 1
ATOM 2378 N N . ALA A 1 293 ? -9.887 11.586 7.543 1.00 95.31 293 ALA A N 1
ATOM 2379 C CA . ALA A 1 293 ? -10.367 10.428 6.798 1.00 95.31 293 ALA A CA 1
ATOM 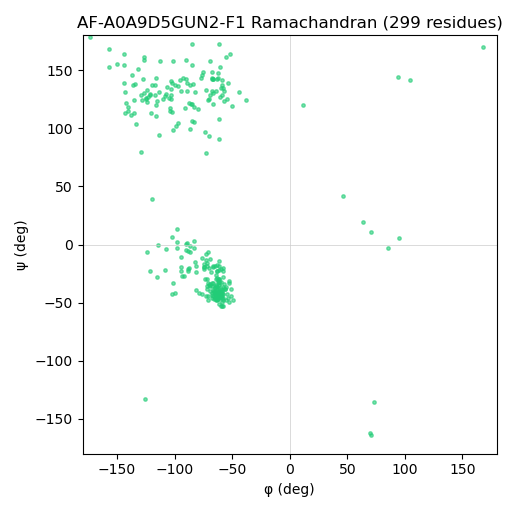2380 C C . ALA A 1 293 ? -10.801 9.284 7.727 1.00 95.31 293 ALA A C 1
ATOM 2382 O O . ALA A 1 293 ? -11.852 8.694 7.504 1.00 95.31 293 ALA A O 1
ATOM 2383 N N . PHE A 1 294 ? -10.032 8.988 8.776 1.00 96.25 294 PHE A N 1
ATOM 2384 C CA . PHE A 1 294 ? -10.342 7.941 9.747 1.00 96.25 294 PHE A CA 1
ATOM 2385 C C . PHE A 1 294 ? -11.620 8.253 10.530 1.00 96.25 294 PHE A C 1
ATOM 2387 O O . PHE A 1 294 ? -12.478 7.389 10.673 1.00 96.25 294 PHE A O 1
ATOM 2394 N N . GLU A 1 295 ? -11.791 9.498 10.971 1.00 95.75 295 GLU A N 1
ATOM 2395 C CA . GLU A 1 295 ? -13.004 9.956 11.647 1.00 95.75 295 GLU A CA 1
ATOM 2396 C C . GLU A 1 295 ? -14.229 9.737 10.749 1.00 95.75 295 GLU A C 1
ATOM 2398 O O . GLU A 1 295 ? -15.156 9.019 11.116 1.00 95.75 295 GLU A O 1
ATOM 2403 N N . LYS A 1 296 ? -14.178 10.234 9.512 1.00 94.75 296 LYS A N 1
ATOM 2404 C CA . LYS A 1 296 ? -15.274 10.114 8.545 1.00 94.75 296 LYS A CA 1
ATOM 2405 C C . LYS A 1 296 ? -15.597 8.664 8.159 1.00 94.75 296 LYS A C 1
ATOM 2407 O O . LYS A 1 296 ? -16.763 8.284 8.051 1.00 94.75 296 LYS A O 1
ATOM 2412 N N . GLU A 1 297 ? -14.569 7.875 7.856 1.00 93.56 297 GLU A N 1
ATOM 2413 C CA . GLU A 1 297 ? -14.711 6.565 7.203 1.00 93.56 297 GLU A CA 1
ATOM 2414 C C . GLU A 1 297 ? -14.756 5.388 8.185 1.00 93.56 297 GLU A C 1
ATOM 2416 O O . GLU A 1 297 ? -15.198 4.303 7.805 1.00 93.56 297 GLU A O 1
ATOM 2421 N N . ALA A 1 298 ? -14.289 5.583 9.421 1.00 92.81 298 ALA A N 1
ATOM 2422 C CA . ALA A 1 298 ? -14.290 4.553 10.452 1.00 92.81 298 ALA A CA 1
ATOM 2423 C C . ALA A 1 298 ? -15.070 4.944 11.715 1.00 92.81 298 ALA A C 1
ATOM 2425 O O . ALA A 1 298 ? -15.497 4.034 12.416 1.00 92.81 298 ALA A O 1
ATOM 2426 N N . LEU A 1 299 ? -15.296 6.221 12.042 1.00 90.25 299 LEU A N 1
ATOM 2427 C CA . LEU A 1 299 ? -15.909 6.594 13.332 1.00 90.25 299 LEU A CA 1
ATOM 2428 C C . LEU A 1 299 ? -17.286 7.266 13.219 1.00 90.25 299 LEU A C 1
ATOM 2430 O O . LEU A 1 299 ? -18.112 7.102 14.113 1.00 90.25 299 LEU A O 1
ATOM 2434 N N . GLU A 1 300 ? -17.571 7.959 12.121 1.00 82.62 300 GLU A N 1
ATOM 2435 C CA . GLU A 1 300 ? -18.860 8.629 11.872 1.00 82.62 300 GLU A CA 1
ATOM 2436 C C . GLU A 1 300 ? -19.819 7.809 10.992 1.00 82.62 300 GLU A C 1
ATOM 2438 O O . GLU A 1 300 ? -20.905 8.272 10.638 1.00 82.62 300 GLU A O 1
ATOM 2443 N N . THR A 1 301 ? -19.416 6.600 10.596 1.00 59.97 301 THR A N 1
ATOM 2444 C CA . THR A 1 301 ? -20.057 5.852 9.508 1.00 59.97 301 THR A CA 1
ATOM 2445 C C . THR A 1 301 ? -21.271 5.049 9.938 1.00 59.97 301 THR A C 1
ATOM 2447 O O . THR A 1 301 ? -21.179 4.210 10.863 1.00 59.97 301 THR A O 1
#

Secondary structure (DSSP, 8-state):
----------------EEEEEEGGGG-HHHHHHHHHTSGGGSHHHHHHH-TT---HHHHHH-TTTGGG-EEEEEE-HHHHHT--HHHHHHHHHHHHHHHHHHHHHHS---PPPSEEPP--HHHHS---------SSGGGS-STT--STTGGG--STT-TTBS-S-----HHHHHHHHHHHHHHHHHHHHEEEEEEEE-TTS--EE-TTT--EE--SEEEEEEE-GGGTTEEEEEEE-B--GGGGGGTHHHHHHHHHHHHH-EE---STT-EEEEEEPPPB-SSHHHHHHHHHHHIIIII--

Sequence (301 aa):
AFGGGQPDTQPPNREPVSRDFKLTDFGRAVLGTAMDANDFFHFVNLRSYFPQLAAASQFITFGAYLGSVTVNVRGLPDDLDKMTARQKLDIAQYVLRQIESGVKRESIEYVGTKDFKPHPIRDRFTDRTLKLRIEGEAGRSWAESNVPGLDQIDLGSKDWHAYDDSYGTDQEKLFIRHMHDQEARLRGIYDDFFLLRNEKAVKLFDFDTGRGFEPDFVLFLRKRGQNSSTILQLFIEPKGDRLRPHDDWKQEFLSKLKSNARLETVFQGRNYTVLGLPFFNEEGQTNADFKAAFEKEALET

pLDDT: mean 85.65, std 14.0, range [30.69, 97.62]